Protein AF-A0ABD2P5U9-F1 (afdb_monomer_lite)

Structure (mmCIF, N/CA/C/O backbone):
data_AF-A0ABD2P5U9-F1
#
_entry.id   AF-A0ABD2P5U9-F1
#
loop_
_atom_site.group_PDB
_atom_site.id
_atom_site.type_symbol
_atom_site.label_atom_id
_atom_site.label_alt_id
_atom_site.label_comp_id
_atom_site.label_asym_id
_atom_site.label_entity_id
_atom_site.label_seq_id
_atom_site.pdbx_PDB_ins_code
_atom_site.Cartn_x
_atom_site.Cartn_y
_atom_site.Cartn_z
_atom_site.occupancy
_atom_site.B_iso_or_equiv
_atom_site.auth_seq_id
_atom_site.auth_comp_id
_atom_site.auth_asym_id
_atom_site.auth_atom_id
_atom_site.pdbx_PDB_model_num
ATOM 1 N N . MET A 1 1 ? 2.604 22.485 -51.405 1.00 59.25 1 MET A N 1
ATOM 2 C CA . MET A 1 1 ? 3.491 21.371 -51.838 1.00 59.25 1 MET A CA 1
ATOM 3 C C . MET A 1 1 ? 4.993 21.705 -51.837 1.00 59.25 1 MET A C 1
ATOM 5 O O . MET A 1 1 ? 5.789 20.779 -51.715 1.00 59.25 1 MET A O 1
ATOM 9 N N . ALA A 1 2 ? 5.415 22.976 -51.944 1.00 71.00 2 ALA A N 1
ATOM 10 C CA . ALA A 1 2 ? 6.837 23.363 -51.957 1.00 71.00 2 ALA A CA 1
ATOM 11 C C . ALA A 1 2 ? 7.597 23.027 -50.652 1.00 71.00 2 ALA A C 1
ATOM 13 O O . ALA A 1 2 ? 8.699 22.484 -50.703 1.00 71.00 2 ALA A O 1
ATOM 14 N N . TYR A 1 3 ? 6.967 23.230 -49.491 1.00 70.50 3 TYR A N 1
ATOM 15 C CA . TYR A 1 3 ? 7.574 22.968 -48.179 1.00 70.50 3 TYR A CA 1
ATOM 16 C C . TYR A 1 3 ? 7.930 21.494 -47.930 1.00 70.50 3 TYR A C 1
ATOM 18 O O . TYR A 1 3 ? 8.966 21.201 -47.344 1.00 70.50 3 TYR A O 1
ATOM 26 N N . LEU A 1 4 ? 7.131 20.545 -48.434 1.00 80.00 4 LEU A N 1
ATOM 27 C CA . LEU A 1 4 ? 7.425 19.106 -48.337 1.00 80.00 4 LEU A CA 1
ATOM 28 C C . LEU A 1 4 ? 8.639 18.711 -49.186 1.00 80.00 4 LEU A C 1
ATOM 30 O O . LEU A 1 4 ? 9.467 17.907 -48.755 1.00 80.00 4 LEU A O 1
ATOM 34 N N . LYS A 1 5 ? 8.780 19.307 -50.379 1.00 78.62 5 LYS A N 1
ATOM 35 C CA . LYS A 1 5 ? 9.968 19.118 -51.224 1.00 78.62 5 LYS A CA 1
ATOM 36 C C . LYS A 1 5 ? 11.213 19.692 -50.547 1.00 78.62 5 LYS A C 1
ATOM 38 O O . LYS A 1 5 ? 12.244 19.027 -50.548 1.00 78.62 5 LYS A O 1
ATOM 43 N N . GLN A 1 6 ? 11.105 20.865 -49.921 1.00 72.75 6 GLN A N 1
ATOM 44 C CA . GLN A 1 6 ? 12.191 21.475 -49.146 1.00 72.75 6 GLN A CA 1
ATOM 45 C C . GLN A 1 6 ? 12.575 20.630 -47.922 1.00 72.75 6 GLN A C 1
ATOM 47 O O . GLN A 1 6 ? 13.752 20.324 -47.743 1.00 72.75 6 GLN A O 1
ATOM 52 N N . LEU A 1 7 ? 11.598 20.171 -47.135 1.00 76.25 7 LEU A N 1
ATOM 53 C CA . LEU A 1 7 ? 11.819 19.308 -45.973 1.00 76.25 7 LEU A CA 1
ATOM 54 C C . LEU A 1 7 ? 12.508 17.996 -46.369 1.00 76.25 7 LEU A C 1
ATOM 56 O O . LEU A 1 7 ? 13.500 17.610 -45.753 1.00 76.25 7 LEU A O 1
ATOM 60 N N . ARG A 1 8 ? 12.066 17.354 -47.457 1.00 79.25 8 ARG A N 1
ATOM 61 C CA . ARG A 1 8 ? 12.714 16.149 -47.996 1.00 79.25 8 ARG A CA 1
ATOM 62 C C . ARG A 1 8 ? 14.162 16.407 -48.414 1.00 79.25 8 ARG A C 1
ATOM 64 O O . ARG A 1 8 ? 15.016 15.561 -48.171 1.00 79.25 8 ARG A O 1
ATOM 71 N N . LEU A 1 9 ? 14.453 17.553 -49.030 1.00 78.12 9 LEU A N 1
ATOM 72 C CA . LEU A 1 9 ? 15.800 17.905 -49.497 1.00 78.12 9 LEU A CA 1
ATOM 73 C C . LEU A 1 9 ? 16.759 18.150 -48.322 1.00 78.12 9 LEU A C 1
ATOM 75 O O . LEU A 1 9 ? 17.905 17.702 -48.353 1.00 78.12 9 LEU A O 1
ATOM 79 N N . VAL A 1 10 ? 16.274 18.800 -47.262 1.00 77.25 10 VAL A N 1
ATOM 80 C CA . VAL A 1 10 ? 17.024 19.003 -46.013 1.00 77.25 10 VAL A CA 1
ATOM 81 C C . VAL A 1 10 ? 17.262 17.671 -45.297 1.00 77.25 10 VAL A C 1
ATOM 83 O O . VAL A 1 10 ? 18.396 17.369 -44.929 1.00 77.25 10 VAL A O 1
ATOM 86 N N . LEU A 1 11 ? 16.230 16.830 -45.162 1.00 74.94 11 LEU A N 1
ATOM 87 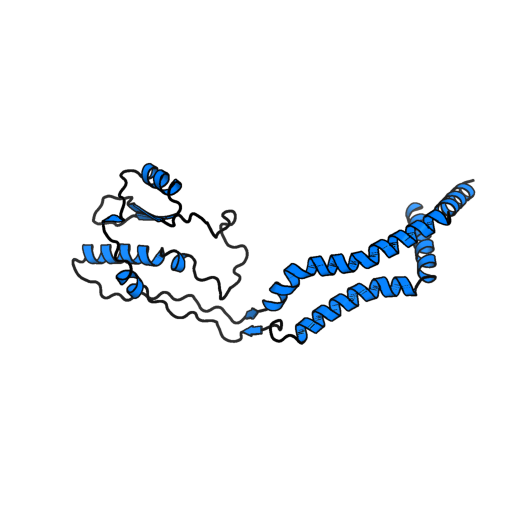C CA . LEU A 1 11 ? 16.361 15.491 -44.580 1.00 74.94 11 LEU A CA 1
ATOM 88 C C . LEU A 1 11 ? 17.327 14.610 -45.376 1.00 74.94 11 LEU A C 1
ATOM 90 O O . LEU A 1 11 ? 18.141 13.915 -44.774 1.00 74.94 11 LEU A O 1
ATOM 94 N N . TRP A 1 12 ? 17.283 14.674 -46.709 1.00 78.06 12 TRP A N 1
ATOM 95 C CA . TRP A 1 12 ? 18.186 13.940 -47.593 1.00 78.06 12 TRP A CA 1
ATOM 96 C C . TRP A 1 12 ? 19.640 14.365 -47.398 1.00 78.06 12 TRP A C 1
ATOM 98 O O . TRP A 1 12 ? 20.496 13.509 -47.199 1.00 78.06 12 TRP A O 1
ATOM 108 N N . LYS A 1 13 ? 19.926 15.674 -47.371 1.00 72.62 13 LYS A N 1
ATOM 109 C CA . LYS A 1 13 ? 21.277 16.185 -47.076 1.00 72.62 13 LYS A CA 1
ATOM 110 C C . LYS A 1 13 ? 21.759 15.735 -45.691 1.00 72.62 13 LYS A C 1
ATOM 112 O O . LYS A 1 13 ? 22.872 15.230 -45.569 1.00 72.62 13 LYS A O 1
ATOM 117 N N . ASN A 1 14 ? 20.898 15.814 -44.676 1.00 71.19 14 ASN A N 1
ATOM 118 C CA . ASN A 1 14 ? 21.211 15.352 -43.319 1.00 71.19 14 ASN A CA 1
ATOM 119 C C . ASN A 1 14 ? 21.384 13.822 -43.226 1.00 71.19 14 ASN A C 1
ATOM 121 O O . ASN A 1 14 ? 22.137 13.329 -42.388 1.00 71.19 14 ASN A O 1
ATOM 125 N N . ALA A 1 15 ? 20.701 13.040 -44.064 1.00 72.25 15 ALA A N 1
ATOM 126 C CA . ALA A 1 15 ? 20.896 11.593 -44.169 1.00 72.25 15 ALA A CA 1
ATOM 127 C C . ALA A 1 15 ? 22.212 11.246 -44.886 1.00 72.25 15 ALA A C 1
ATOM 129 O O . ALA A 1 15 ? 22.907 10.316 -44.487 1.00 72.25 15 ALA A O 1
ATOM 130 N N . LEU A 1 16 ? 22.596 12.030 -45.896 1.00 72.69 16 LEU A N 1
ATOM 131 C CA . LEU A 1 16 ? 23.840 11.853 -46.648 1.00 72.69 16 LEU A CA 1
ATOM 132 C C . LEU A 1 16 ? 25.076 12.133 -45.777 1.00 72.69 16 LEU A C 1
ATOM 134 O O . LEU A 1 16 ? 26.048 11.384 -45.834 1.00 72.69 16 LEU A O 1
ATOM 138 N N . ILE A 1 17 ? 25.003 13.139 -44.898 1.00 67.94 17 ILE A N 1
ATOM 139 C CA . ILE A 1 17 ? 26.032 13.405 -43.876 1.00 67.94 17 ILE A CA 1
ATOM 140 C C . ILE A 1 17 ? 26.116 12.241 -42.874 1.00 67.94 17 ILE A C 1
ATOM 142 O O . ILE A 1 17 ? 27.212 11.772 -42.563 1.00 67.94 17 ILE A O 1
ATOM 146 N N . ARG A 1 18 ? 24.971 11.703 -42.428 1.00 69.50 18 ARG A N 1
ATOM 147 C CA . ARG A 1 18 ? 24.927 10.521 -41.545 1.00 69.50 18 ARG A CA 1
ATOM 148 C C . ARG A 1 18 ? 25.516 9.269 -42.192 1.00 69.50 18 ARG A C 1
ATOM 150 O O . ARG A 1 18 ? 26.197 8.511 -41.511 1.00 69.50 18 ARG A O 1
ATOM 157 N N . LYS A 1 19 ? 25.352 9.096 -43.506 1.00 71.69 19 LYS A N 1
ATOM 158 C CA . LYS A 1 19 ? 25.974 8.004 -44.273 1.00 71.69 19 LYS A CA 1
ATOM 159 C C . LYS A 1 19 ? 27.509 8.063 -44.240 1.00 71.69 19 LYS A C 1
ATOM 161 O O . LYS A 1 19 ? 28.151 7.018 -44.264 1.00 71.69 19 LYS A O 1
ATOM 166 N N . ARG A 1 20 ? 28.105 9.259 -44.147 1.00 74.06 20 ARG A N 1
ATOM 167 C CA . ARG A 1 20 ? 29.567 9.433 -44.052 1.00 74.06 20 ARG A CA 1
ATOM 168 C C . ARG A 1 20 ? 30.123 9.057 -42.673 1.00 74.06 20 ARG A C 1
ATOM 170 O O . ARG A 1 20 ? 31.231 8.546 -42.591 1.00 74.06 20 ARG A O 1
ATOM 177 N N . HIS A 1 21 ? 29.337 9.242 -41.611 1.00 68.25 21 HIS A N 1
ATOM 178 C CA . HIS A 1 21 ? 29.690 8.893 -40.226 1.00 68.25 21 HIS A CA 1
ATOM 179 C C . HIS A 1 21 ? 28.805 7.749 -39.694 1.00 68.25 21 HIS A C 1
ATOM 181 O O . HIS A 1 21 ? 28.234 7.819 -38.602 1.00 68.25 21 HIS A O 1
ATOM 187 N N . TRP A 1 22 ? 28.675 6.684 -40.490 1.00 71.88 22 TRP A N 1
ATOM 188 C CA . TRP A 1 22 ? 27.798 5.544 -40.201 1.00 71.88 22 TRP A CA 1
ATOM 189 C C . TRP A 1 22 ? 28.199 4.773 -38.930 1.00 71.88 22 TRP A C 1
ATOM 191 O O . TRP A 1 22 ? 27.339 4.274 -38.217 1.00 71.88 22 TRP A O 1
ATOM 201 N N . VAL A 1 23 ? 29.493 4.737 -38.594 1.00 76.88 23 VAL A N 1
ATOM 202 C CA . VAL A 1 23 ? 29.999 4.039 -37.399 1.00 76.88 23 VAL A CA 1
ATOM 203 C C . VAL A 1 23 ? 29.496 4.696 -36.110 1.00 76.88 23 VAL A C 1
ATOM 205 O O . VAL A 1 23 ? 29.005 4.017 -35.216 1.00 76.88 23 VAL A O 1
ATOM 208 N N . LEU A 1 24 ? 29.550 6.027 -36.020 1.00 73.25 24 LEU A N 1
ATOM 209 C CA . LEU A 1 24 ? 29.144 6.751 -34.811 1.00 73.25 24 LEU A CA 1
ATOM 210 C C . LEU A 1 24 ? 27.617 6.711 -34.611 1.00 73.25 24 LEU A C 1
ATOM 212 O O . LEU A 1 24 ? 27.147 6.603 -33.486 1.00 73.25 24 LEU A O 1
ATOM 216 N N . THR A 1 25 ? 26.842 6.746 -35.701 1.00 77.31 25 THR A N 1
ATOM 217 C CA . THR A 1 25 ? 25.378 6.563 -35.640 1.00 77.31 25 THR A CA 1
ATOM 218 C C . THR A 1 25 ? 24.986 5.133 -35.266 1.00 77.31 25 THR A C 1
ATOM 220 O O . THR A 1 25 ? 24.014 4.937 -34.543 1.00 77.31 25 THR A O 1
ATOM 223 N N . LEU A 1 26 ? 25.766 4.136 -35.691 1.00 81.19 26 LEU A N 1
ATOM 224 C CA . LEU A 1 26 ? 25.579 2.747 -35.284 1.00 81.19 26 LEU A CA 1
ATOM 225 C C . LEU A 1 26 ? 25.824 2.563 -33.778 1.00 81.19 26 LEU A C 1
ATOM 227 O O . LEU A 1 26 ? 25.000 1.943 -33.112 1.00 81.19 26 LEU A O 1
ATOM 231 N N . PHE A 1 27 ? 26.899 3.137 -33.225 1.00 80.50 27 PHE A N 1
ATOM 232 C CA . PHE A 1 27 ? 27.167 3.091 -31.780 1.00 80.50 27 PHE A CA 1
ATOM 233 C C . PHE A 1 27 ? 26.112 3.839 -30.952 1.00 80.50 27 PHE A C 1
ATOM 235 O O . PHE A 1 27 ? 25.706 3.333 -29.911 1.00 80.50 27 PHE A O 1
ATOM 242 N N . GLU A 1 28 ? 25.616 4.988 -31.425 1.00 76.69 28 GLU A N 1
ATOM 243 C CA . GLU A 1 28 ? 24.531 5.741 -30.766 1.00 76.69 28 GLU A CA 1
ATOM 244 C C . GLU A 1 28 ? 23.234 4.928 -30.634 1.00 76.69 28 GLU A C 1
ATOM 246 O O . GLU A 1 28 ? 22.503 5.101 -29.662 1.00 76.69 28 GLU A O 1
ATOM 251 N N . ILE A 1 29 ? 22.948 4.041 -31.592 1.00 80.50 29 ILE A N 1
ATOM 252 C CA . ILE A 1 29 ? 21.756 3.181 -31.579 1.00 80.50 29 ILE A CA 1
ATOM 253 C C . ILE A 1 29 ? 22.030 1.876 -30.823 1.00 80.50 29 ILE A C 1
ATOM 255 O O . ILE A 1 29 ? 21.178 1.405 -30.073 1.00 80.50 29 ILE A O 1
ATOM 259 N N . LEU A 1 30 ? 23.217 1.288 -30.986 1.00 84.62 30 LEU A N 1
ATOM 260 C CA . LEU A 1 30 ? 23.578 0.039 -30.316 1.00 84.62 30 LEU A CA 1
ATOM 261 C C . LEU A 1 30 ? 23.727 0.205 -28.805 1.00 84.62 30 LEU A C 1
ATOM 263 O O . LEU A 1 30 ? 23.344 -0.700 -28.076 1.00 84.62 30 LEU A O 1
ATOM 267 N N . LEU A 1 31 ? 24.248 1.334 -28.320 1.00 82.00 31 LEU A N 1
ATOM 268 C CA . LEU A 1 31 ? 24.496 1.555 -26.892 1.00 82.00 31 LEU A CA 1
ATOM 269 C C . LEU A 1 31 ? 23.224 1.431 -26.021 1.00 82.00 31 LEU A C 1
ATOM 271 O O . LEU A 1 31 ? 23.249 0.626 -25.087 1.00 82.00 31 LEU A O 1
ATOM 275 N N . PRO A 1 32 ? 22.097 2.114 -26.313 1.00 79.56 32 PRO A N 1
ATOM 276 C CA . PRO A 1 32 ? 20.856 1.926 -25.554 1.00 79.56 32 PRO A CA 1
ATOM 277 C C . PRO A 1 32 ? 20.286 0.509 -25.676 1.00 79.56 32 PRO A C 1
ATOM 279 O O . PRO A 1 32 ? 19.769 -0.031 -24.699 1.00 79.56 32 PRO A O 1
ATOM 282 N N . ILE A 1 33 ? 20.403 -0.115 -26.853 1.00 85.25 33 ILE A N 1
ATOM 283 C CA . ILE A 1 33 ? 19.905 -1.478 -27.085 1.00 85.25 33 ILE A CA 1
ATOM 284 C C . ILE A 1 33 ? 20.703 -2.485 -26.253 1.00 85.25 33 ILE A C 1
ATOM 286 O O . ILE A 1 33 ? 20.116 -3.330 -25.582 1.00 85.25 33 ILE A O 1
ATOM 290 N N . ILE A 1 34 ? 22.033 -2.380 -26.251 1.00 86.50 34 ILE A N 1
ATOM 291 C CA . ILE A 1 34 ? 22.921 -3.246 -25.469 1.00 86.50 34 ILE A CA 1
ATOM 292 C C . ILE A 1 34 ? 22.644 -3.073 -23.979 1.00 86.50 34 ILE A C 1
ATOM 294 O O . ILE A 1 34 ? 22.566 -4.067 -23.264 1.00 86.50 34 ILE A O 1
ATOM 298 N N . LEU A 1 35 ? 22.446 -1.839 -23.512 1.00 80.75 35 LEU A N 1
ATOM 299 C CA . LEU A 1 35 ? 22.129 -1.566 -22.113 1.00 80.75 35 LEU A CA 1
ATOM 300 C C . LEU A 1 35 ? 20.787 -2.214 -21.721 1.00 80.75 35 LEU A C 1
ATOM 302 O O . LEU A 1 35 ? 20.709 -2.908 -20.708 1.00 80.75 35 LEU A O 1
ATOM 306 N N . PHE A 1 36 ? 19.757 -2.093 -22.563 1.00 80.06 36 PHE A N 1
ATOM 307 C CA . PHE A 1 36 ? 18.463 -2.743 -22.336 1.00 80.06 36 PHE A CA 1
ATOM 308 C C . PHE A 1 36 ? 18.565 -4.277 -22.323 1.00 80.06 36 PHE A C 1
ATOM 310 O O . PHE A 1 36 ? 18.018 -4.937 -21.436 1.00 80.06 36 PHE A O 1
ATOM 317 N N . VAL A 1 37 ? 19.307 -4.853 -23.272 1.00 85.38 37 VAL A N 1
ATOM 318 C CA . VAL A 1 37 ? 19.552 -6.301 -23.344 1.00 85.38 37 VAL A CA 1
ATOM 319 C C . VAL A 1 37 ? 20.345 -6.784 -22.132 1.00 85.38 37 VAL A C 1
ATOM 321 O O . VAL A 1 37 ? 20.018 -7.828 -21.581 1.00 85.38 37 VAL A O 1
ATOM 324 N N . LEU A 1 38 ? 21.339 -6.025 -21.668 1.00 83.25 38 LEU A N 1
ATOM 325 C CA . LEU A 1 38 ? 22.137 -6.358 -20.488 1.00 83.25 38 LEU A CA 1
ATOM 326 C C . LEU A 1 38 ? 21.276 -6.391 -19.221 1.00 83.25 38 LEU A C 1
ATOM 328 O O . LEU A 1 38 ? 21.406 -7.315 -18.417 1.00 83.25 38 LEU A O 1
ATOM 332 N N . VAL A 1 39 ? 20.357 -5.437 -19.062 1.00 78.31 39 VAL A N 1
ATOM 333 C CA . VAL A 1 39 ? 19.403 -5.415 -17.941 1.00 78.31 39 VAL A CA 1
ATOM 334 C C . VAL A 1 39 ? 18.433 -6.598 -18.028 1.00 78.31 39 VAL A C 1
ATOM 336 O O . VAL A 1 39 ? 18.222 -7.298 -17.037 1.00 78.31 39 VAL A O 1
ATOM 339 N N . SER A 1 40 ? 17.900 -6.882 -19.220 1.00 78.88 40 SER A N 1
ATOM 340 C CA . SER A 1 40 ? 17.021 -8.035 -19.461 1.00 78.88 40 SER A CA 1
ATOM 341 C C . SER A 1 40 ? 17.726 -9.375 -19.203 1.00 78.88 40 SER A C 1
ATOM 343 O O . SER A 1 40 ? 17.175 -10.273 -18.566 1.00 78.88 40 SER A O 1
ATOM 345 N N . TYR A 1 41 ? 18.987 -9.500 -19.616 1.00 82.50 41 TYR A N 1
ATOM 346 C CA . TYR A 1 41 ? 19.805 -10.681 -19.359 1.00 82.50 41 TYR A CA 1
ATOM 347 C C . TYR A 1 41 ? 20.116 -10.843 -17.868 1.00 82.50 41 TYR A C 1
ATOM 349 O O . TYR A 1 41 ? 19.983 -11.943 -17.329 1.00 82.50 41 TYR A O 1
ATOM 357 N N . SER A 1 42 ? 20.450 -9.748 -17.180 1.00 76.44 42 SER A N 1
ATOM 358 C CA . SER A 1 42 ? 20.687 -9.746 -15.731 1.00 76.44 42 SER A CA 1
ATOM 359 C C . SER A 1 42 ? 19.451 -10.224 -14.960 1.00 76.44 42 SER A C 1
ATOM 361 O O . SER A 1 42 ? 19.582 -11.050 -14.058 1.00 76.44 42 SER A O 1
ATOM 363 N N . ARG A 1 43 ? 18.241 -9.823 -15.386 1.00 72.44 43 ARG A N 1
ATOM 364 C CA . ARG A 1 43 ? 16.972 -10.347 -14.841 1.00 72.44 43 ARG A CA 1
ATOM 365 C C . ARG A 1 43 ? 16.884 -11.871 -14.940 1.00 72.44 43 ARG A C 1
ATOM 367 O O . ARG A 1 43 ? 16.415 -12.510 -14.009 1.00 72.44 43 ARG A O 1
ATOM 374 N N . SER A 1 44 ? 17.324 -12.459 -16.053 1.00 74.62 44 SER A N 1
ATOM 375 C CA . SER A 1 44 ? 17.205 -13.909 -16.274 1.00 74.62 44 SER A CA 1
ATOM 376 C C . SER A 1 44 ? 18.144 -14.758 -15.407 1.00 74.62 44 SER A C 1
ATOM 378 O O . SER A 1 44 ? 17.885 -15.943 -15.210 1.00 74.62 44 SER A O 1
ATOM 380 N N . LYS A 1 45 ? 19.246 -14.180 -14.908 1.00 76.25 45 LYS A N 1
ATOM 381 C CA . LYS A 1 45 ? 20.296 -14.910 -14.177 1.00 76.25 45 LYS A CA 1
ATOM 382 C C . LYS A 1 45 ? 20.273 -14.692 -12.670 1.00 76.25 45 LYS A C 1
ATOM 384 O O . LYS A 1 45 ? 20.800 -15.528 -11.942 1.00 76.25 45 LYS A O 1
ATOM 389 N N . ILE A 1 46 ? 19.680 -13.600 -12.201 1.00 73.81 46 ILE A N 1
ATOM 390 C CA . ILE A 1 46 ? 19.596 -13.307 -10.773 1.00 73.81 46 ILE A CA 1
ATOM 391 C C . ILE A 1 46 ? 18.319 -13.950 -10.229 1.00 73.81 46 ILE A C 1
ATOM 393 O O . ILE A 1 46 ? 17.208 -13.491 -10.487 1.00 73.81 46 ILE A O 1
ATOM 397 N N . SER A 1 47 ? 18.493 -15.020 -9.458 1.00 61.31 47 SER A N 1
ATOM 398 C CA . SER A 1 47 ? 17.419 -15.849 -8.897 1.00 61.31 47 SER A CA 1
ATOM 399 C C . SER A 1 47 ? 16.410 -15.087 -8.025 1.00 61.31 47 SER A C 1
ATOM 401 O O . SER A 1 47 ? 15.279 -15.538 -7.909 1.00 61.31 47 SER A O 1
ATOM 403 N N . GLY A 1 48 ? 16.769 -13.922 -7.469 1.00 64.44 48 GLY A N 1
ATOM 404 C CA . GLY A 1 48 ? 15.853 -13.051 -6.711 1.00 64.44 48 GLY A CA 1
ATOM 405 C C . GLY A 1 48 ? 15.028 -12.059 -7.549 1.00 64.44 48 GLY A C 1
ATOM 406 O O . GLY A 1 48 ? 14.175 -11.368 -7.006 1.00 64.44 48 GLY A O 1
ATOM 407 N N . ILE A 1 49 ? 15.288 -11.957 -8.858 1.00 64.06 49 ILE A N 1
ATOM 408 C CA . ILE A 1 49 ? 14.626 -11.017 -9.793 1.00 64.06 49 ILE A CA 1
ATOM 409 C C . ILE A 1 49 ? 13.818 -11.783 -10.857 1.00 64.06 49 ILE A C 1
ATOM 411 O O . ILE A 1 49 ? 13.061 -11.205 -11.644 1.00 64.06 49 ILE A O 1
ATOM 415 N N . ALA A 1 50 ? 13.980 -13.106 -10.900 1.00 65.62 50 ALA A N 1
ATOM 416 C CA . ALA A 1 50 ? 13.225 -13.960 -11.791 1.00 65.62 50 ALA A CA 1
ATOM 417 C C . ALA A 1 50 ? 11.727 -13.878 -11.473 1.00 65.62 50 ALA A C 1
ATOM 419 O O . ALA A 1 50 ? 11.312 -13.725 -10.326 1.00 65.62 50 ALA A O 1
ATOM 420 N N . LYS A 1 51 ? 10.919 -13.988 -12.526 1.00 70.62 51 LYS A N 1
ATOM 421 C CA . LYS A 1 51 ? 9.468 -14.047 -12.404 1.00 70.62 51 LYS A CA 1
ATOM 422 C C . LYS A 1 51 ? 9.083 -15.277 -11.591 1.00 70.62 51 LYS A C 1
ATOM 424 O O . LYS A 1 51 ? 9.443 -16.389 -11.977 1.00 70.62 51 LYS A O 1
ATOM 429 N N . GLN A 1 52 ? 8.343 -15.076 -10.509 1.00 74.38 52 GLN A N 1
ATOM 430 C CA . GLN A 1 52 ? 7.844 -16.167 -9.686 1.00 74.38 52 GLN A CA 1
ATOM 431 C C . GLN A 1 52 ? 6.387 -16.445 -10.050 1.00 74.38 52 GLN A C 1
ATOM 433 O O . GLN A 1 52 ? 5.546 -15.547 -10.033 1.00 74.38 52 GLN A O 1
ATOM 438 N N . GLU A 1 53 ? 6.090 -17.689 -10.411 1.00 77.25 53 GLU A N 1
ATOM 439 C CA . GLU A 1 53 ? 4.718 -18.145 -10.626 1.00 77.25 53 GLU A CA 1
ATOM 440 C C . GLU A 1 53 ? 4.250 -18.857 -9.361 1.00 77.25 53 GLU A C 1
ATOM 442 O O . GLU A 1 53 ? 4.795 -19.893 -8.983 1.00 77.25 53 GLU A O 1
ATOM 447 N N . ILE A 1 54 ? 3.273 -18.263 -8.685 1.00 79.12 54 ILE A N 1
ATOM 448 C CA . ILE A 1 54 ? 2.648 -18.832 -7.497 1.00 79.12 54 ILE A CA 1
ATOM 449 C C . ILE A 1 54 ? 1.407 -19.559 -8.003 1.00 79.12 54 ILE A C 1
ATOM 451 O O . ILE A 1 54 ? 0.437 -18.930 -8.420 1.00 79.12 54 ILE A O 1
ATOM 455 N N . LEU A 1 55 ? 1.514 -20.886 -8.092 1.00 78.31 55 LEU A N 1
ATOM 456 C CA . LEU A 1 55 ? 0.496 -21.761 -8.685 1.00 78.31 55 LEU A CA 1
ATOM 457 C C . LEU A 1 55 ? -0.596 -22.152 -7.691 1.00 78.31 55 LEU A C 1
ATOM 459 O O . LEU A 1 55 ? -1.719 -22.431 -8.105 1.00 78.31 55 LEU A O 1
ATOM 463 N N . ASP A 1 56 ? -0.259 -22.157 -6.405 1.00 76.75 56 ASP A N 1
ATOM 464 C CA . ASP A 1 56 ? -1.188 -22.471 -5.331 1.00 76.75 56 ASP A CA 1
ATOM 465 C C . ASP A 1 56 ? -1.803 -21.180 -4.781 1.00 76.75 56 ASP A C 1
ATOM 467 O O . ASP A 1 56 ? -1.115 -20.160 -4.702 1.00 76.75 56 ASP A O 1
ATOM 471 N N . PRO A 1 57 ? -3.092 -21.192 -4.409 1.00 73.81 57 PRO A N 1
ATOM 472 C CA . PRO A 1 57 ? -3.709 -20.040 -3.775 1.00 73.81 57 PRO A CA 1
ATOM 473 C C . PRO A 1 57 ? -3.009 -19.713 -2.452 1.00 73.81 57 PRO A C 1
ATOM 475 O O . PRO A 1 57 ? -2.720 -20.606 -1.652 1.00 73.81 57 PRO A O 1
ATOM 478 N N . THR A 1 58 ? -2.755 -18.429 -2.207 1.00 72.06 58 THR A N 1
ATOM 479 C CA . THR A 1 58 ? -2.101 -17.989 -0.972 1.00 72.06 58 THR A CA 1
ATOM 480 C C . THR A 1 58 ? -3.129 -17.895 0.148 1.00 72.06 58 THR A C 1
ATOM 482 O O . THR A 1 58 ? -4.119 -17.169 0.030 1.00 72.06 58 THR A O 1
ATOM 485 N N . TYR A 1 59 ? -2.885 -18.616 1.243 1.00 68.56 59 TYR A N 1
ATOM 486 C CA . TYR A 1 59 ? -3.687 -18.561 2.464 1.00 68.56 59 TYR A CA 1
ATOM 487 C C . TYR A 1 59 ? -2.935 -17.790 3.546 1.00 68.56 59 TYR A C 1
ATOM 489 O O . TYR A 1 59 ? -1.732 -17.975 3.727 1.00 68.56 59 TYR A O 1
ATOM 497 N N . THR A 1 60 ? -3.650 -16.960 4.300 1.00 66.44 60 THR A N 1
ATOM 498 C CA . THR A 1 60 ? -3.150 -16.436 5.577 1.00 66.44 60 THR A CA 1
ATOM 499 C C . THR A 1 60 ? -3.524 -17.398 6.706 1.00 66.44 60 THR A C 1
ATOM 501 O O . THR A 1 60 ? -4.486 -18.145 6.578 1.00 66.44 60 THR A O 1
ATOM 504 N N . GLU A 1 61 ? -2.755 -17.443 7.792 1.00 68.88 61 GLU A N 1
ATOM 505 C CA . GLU A 1 61 ? -3.115 -18.260 8.960 1.00 68.88 61 GLU A CA 1
ATOM 506 C C . GLU A 1 61 ? -4.243 -17.581 9.761 1.00 68.88 61 GLU A C 1
ATOM 508 O O . GLU A 1 61 ? -4.190 -16.360 9.980 1.00 68.88 61 GLU A O 1
ATOM 513 N N . PRO A 1 62 ? -5.246 -18.336 10.252 1.00 69.38 62 PRO A N 1
ATOM 514 C CA . PRO A 1 62 ? -6.376 -17.757 10.958 1.00 69.38 62 PRO A CA 1
ATOM 515 C C . PRO A 1 62 ? -5.906 -17.146 12.269 1.00 69.38 62 PRO A C 1
ATOM 517 O O . PRO A 1 62 ? -5.365 -17.817 13.151 1.00 69.38 62 PRO A O 1
ATOM 520 N N . THR A 1 63 ? -6.152 -15.848 12.430 1.00 68.94 63 THR A N 1
ATOM 521 C CA . THR A 1 63 ? -5.696 -15.134 13.618 1.00 68.94 63 THR A CA 1
ATOM 522 C C . THR A 1 63 ? -6.799 -15.088 14.670 1.00 68.94 63 THR A C 1
ATOM 524 O O . THR A 1 63 ? -7.909 -14.603 14.431 1.00 68.94 63 THR A O 1
ATOM 527 N N . ALA A 1 64 ? -6.500 -15.617 15.857 1.00 64.62 64 ALA A N 1
ATOM 528 C CA . ALA A 1 64 ? -7.444 -15.704 16.965 1.00 64.62 64 ALA A CA 1
ATOM 529 C C . ALA A 1 64 ? -7.611 -14.359 17.688 1.00 64.62 64 ALA A C 1
ATOM 531 O O . ALA A 1 64 ? -6.700 -13.888 18.371 1.00 64.62 64 ALA A O 1
ATOM 532 N N . LEU A 1 65 ? -8.812 -13.780 17.635 1.00 61.78 65 LEU A N 1
ATOM 533 C CA . LEU A 1 65 ? -9.100 -12.484 18.264 1.00 61.78 65 LEU A CA 1
ATOM 534 C C . LEU A 1 65 ? -9.225 -12.579 19.792 1.00 61.78 65 LEU A C 1
ATOM 536 O O . LEU A 1 65 ? -8.823 -11.679 20.531 1.00 61.78 65 LEU A O 1
ATOM 540 N N . ARG A 1 66 ? -9.715 -13.715 20.300 1.00 49.84 66 ARG A N 1
ATOM 541 C CA . ARG A 1 66 ? -9.958 -13.918 21.740 1.00 49.84 66 ARG A CA 1
ATOM 542 C C . ARG A 1 66 ? -8.673 -13.935 22.583 1.00 49.84 66 ARG A C 1
ATOM 544 O O . ARG A 1 66 ? -8.712 -13.644 23.779 1.00 49.84 66 ARG A O 1
ATOM 551 N N . GLY A 1 67 ? -7.532 -14.284 21.982 1.00 50.75 67 GLY A N 1
ATOM 552 C CA . GLY A 1 67 ? -6.222 -14.219 22.642 1.00 50.75 67 GLY A CA 1
ATOM 553 C C . GLY A 1 67 ? -5.764 -12.780 22.907 1.00 50.75 67 GLY A C 1
ATOM 554 O O . GLY A 1 67 ? -5.150 -12.514 23.938 1.00 50.75 67 GLY A O 1
ATOM 555 N N . LEU A 1 68 ? -6.128 -11.848 22.019 1.00 51.50 68 LEU A N 1
ATOM 556 C CA . LEU A 1 68 ? -5.810 -10.423 22.133 1.00 51.50 68 LEU A CA 1
ATOM 557 C C . LEU A 1 68 ? -6.731 -9.706 23.126 1.00 51.50 68 LEU A C 1
ATOM 559 O O . LEU A 1 68 ? -6.251 -8.879 23.894 1.00 51.50 68 LEU A O 1
ATOM 563 N N . GLN A 1 69 ? -8.011 -10.085 23.207 1.00 49.19 69 GLN A N 1
ATOM 564 C CA . GLN A 1 69 ? -8.955 -9.523 24.186 1.00 49.19 69 GLN A CA 1
ATOM 565 C C . GLN A 1 69 ? -8.474 -9.696 25.638 1.00 49.19 69 GLN A C 1
ATOM 567 O O . GLN A 1 69 ? -8.511 -8.752 26.417 1.00 49.19 69 GLN A O 1
ATOM 572 N N . ARG A 1 70 ? -7.947 -10.876 26.006 1.00 48.78 70 ARG A N 1
ATOM 573 C CA . ARG A 1 70 ? -7.360 -11.100 27.346 1.00 48.78 70 ARG A CA 1
ATOM 574 C C . ARG A 1 70 ? -6.077 -10.299 27.594 1.00 48.78 70 ARG A C 1
ATOM 576 O O . ARG A 1 70 ? -5.701 -10.115 28.749 1.00 48.78 70 ARG A O 1
ATOM 583 N N . LYS A 1 71 ? -5.410 -9.851 26.527 1.00 48.53 71 LYS A N 1
ATOM 584 C CA . LYS A 1 71 ? -4.197 -9.026 26.569 1.00 48.53 71 LYS A CA 1
ATOM 585 C C . LYS A 1 71 ? -4.524 -7.529 26.675 1.00 48.53 71 LYS A C 1
ATOM 587 O O . LYS A 1 71 ? -3.709 -6.780 27.202 1.00 48.53 71 LYS A O 1
ATOM 592 N N . LEU A 1 72 ? -5.719 -7.107 26.249 1.00 55.81 72 LEU A N 1
ATOM 593 C CA . LEU A 1 72 ? -6.272 -5.765 26.456 1.00 55.81 72 LEU A CA 1
ATOM 594 C C . LEU A 1 72 ? -6.866 -5.620 27.868 1.00 55.81 72 LEU A C 1
AT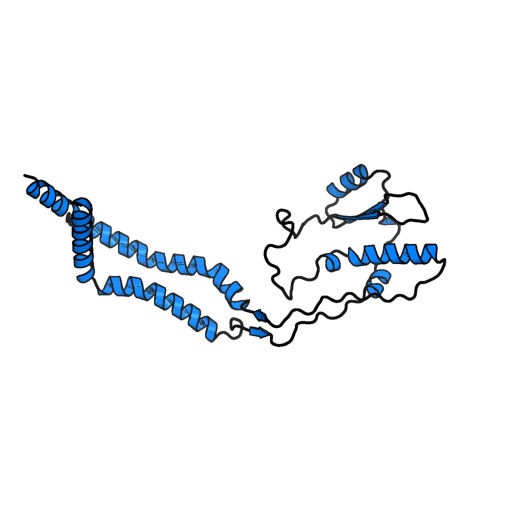OM 596 O O . LEU A 1 72 ? -8.062 -5.400 28.044 1.00 55.81 72 LEU A O 1
ATOM 600 N N . GLN A 1 73 ? -6.041 -5.755 28.905 1.00 53.91 73 GLN A N 1
ATOM 601 C CA . GLN A 1 73 ? -6.434 -5.297 30.239 1.00 53.91 73 GLN A CA 1
ATOM 602 C C . GLN A 1 73 ? -6.242 -3.779 30.291 1.00 53.91 73 GLN A C 1
ATOM 604 O O . GLN A 1 73 ? -5.159 -3.296 30.612 1.00 53.91 73 GLN A O 1
ATOM 609 N N . PHE A 1 74 ? -7.273 -3.019 29.916 1.00 57.66 74 PHE A N 1
ATOM 610 C CA . PHE A 1 74 ? -7.259 -1.568 30.084 1.00 57.66 74 PHE A CA 1
ATOM 611 C C . PHE A 1 74 ? -7.252 -1.246 31.581 1.00 57.66 74 PHE A C 1
ATOM 613 O O . PHE A 1 74 ? -8.241 -1.460 32.281 1.00 57.66 74 PHE A O 1
ATOM 620 N N . THR A 1 75 ? -6.133 -0.746 32.100 1.00 50.12 75 THR A N 1
ATOM 621 C CA . THR A 1 75 ? -6.083 -0.197 33.456 1.00 50.12 75 THR A CA 1
ATOM 622 C C . THR A 1 75 ? -6.989 1.036 33.503 1.00 50.12 75 THR A C 1
ATOM 624 O O . THR A 1 75 ? -6.884 1.902 32.633 1.00 50.12 75 THR A O 1
ATOM 627 N N . SER A 1 76 ? -7.860 1.153 34.513 1.00 51.06 76 SER A N 1
ATOM 628 C CA . SER A 1 76 ? -8.854 2.242 34.630 1.00 51.06 76 SER A CA 1
ATOM 629 C C . SER A 1 76 ? -8.261 3.647 34.496 1.00 51.06 76 SER A C 1
ATOM 631 O O . SER A 1 76 ? -8.934 4.569 34.054 1.00 51.06 76 SER A O 1
ATOM 633 N N . ASN A 1 77 ? -6.981 3.802 34.835 1.00 55.38 77 ASN A N 1
ATOM 634 C CA . ASN A 1 77 ? -6.258 5.072 34.837 1.00 55.38 77 ASN A CA 1
ATOM 635 C C . ASN A 1 77 ? -5.938 5.602 33.423 1.00 55.38 77 ASN A C 1
ATOM 637 O O . ASN A 1 77 ? -5.396 6.695 33.299 1.00 55.38 77 ASN A O 1
ATOM 641 N N . VAL A 1 78 ? -6.230 4.825 32.373 1.00 65.62 78 VAL A N 1
ATOM 642 C CA . VAL A 1 78 ? -5.948 5.153 30.962 1.00 65.62 78 VAL A CA 1
ATOM 643 C C . VAL A 1 78 ? -7.227 5.534 30.196 1.00 65.62 78 VAL A C 1
ATOM 645 O O . VAL A 1 78 ? -7.155 6.030 29.076 1.00 65.62 78 VAL A O 1
ATOM 648 N N . ILE A 1 79 ? -8.411 5.340 30.790 1.00 72.56 79 ILE A N 1
ATOM 649 C CA . ILE A 1 79 ? -9.698 5.625 30.142 1.00 72.56 79 ILE A CA 1
ATOM 650 C C . ILE A 1 79 ? -10.121 7.058 30.472 1.00 72.56 79 ILE A C 1
ATOM 652 O O . ILE A 1 79 ? -10.346 7.394 31.633 1.00 72.56 79 ILE A O 1
ATOM 656 N N . ILE A 1 80 ? -10.260 7.893 29.441 1.00 79.75 80 ILE A N 1
ATOM 657 C CA . ILE A 1 80 ? -10.730 9.276 29.565 1.00 79.75 80 ILE A CA 1
ATOM 658 C C . ILE A 1 80 ? -12.134 9.358 28.962 1.00 79.75 80 ILE A C 1
ATOM 660 O O . ILE A 1 80 ? 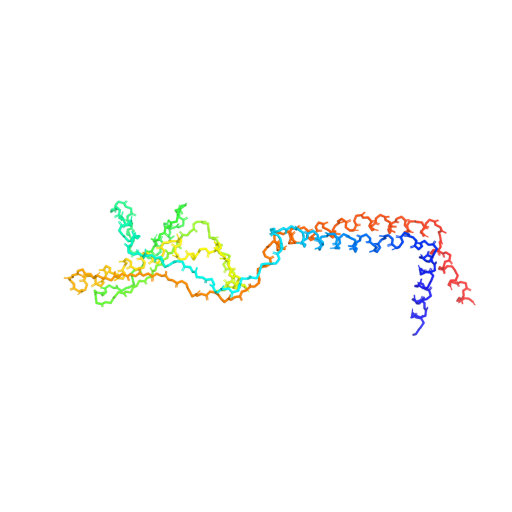-12.330 9.049 27.787 1.00 79.75 80 ILE A O 1
ATOM 664 N N . SER A 1 81 ? -13.115 9.754 29.771 1.00 81.88 81 SER A N 1
ATOM 665 C CA . SER A 1 81 ? -14.499 9.959 29.337 1.00 81.88 81 SER A CA 1
ATOM 666 C C . SER A 1 81 ? -14.756 11.421 28.982 1.00 81.88 81 SER A C 1
ATOM 668 O O . SER A 1 81 ? -14.312 12.319 29.699 1.00 81.88 81 SER A O 1
ATOM 670 N N . PHE A 1 82 ? -15.546 11.655 27.937 1.00 84.50 82 PHE A N 1
ATOM 671 C CA . PHE A 1 82 ? -15.943 12.987 27.484 1.00 84.50 82 PHE A CA 1
ATOM 672 C C . PHE A 1 82 ? -17.467 13.087 27.397 1.00 84.50 82 PHE A C 1
ATOM 674 O O . PHE A 1 82 ? -18.136 12.108 27.078 1.00 84.50 82 PHE A O 1
ATOM 681 N N . ASN A 1 83 ? -18.010 14.280 27.654 1.00 82.62 83 ASN A N 1
ATOM 682 C CA . ASN A 1 83 ? -19.456 14.536 27.605 1.00 82.62 83 ASN A CA 1
ATOM 683 C C . ASN A 1 83 ? -19.938 15.003 26.220 1.00 82.62 83 ASN A C 1
ATOM 685 O O . ASN A 1 83 ? -21.136 15.003 25.954 1.00 82.62 83 ASN A O 1
ATOM 689 N N . SER A 1 84 ? -19.018 15.427 25.351 1.00 85.00 84 SER A N 1
ATOM 690 C CA . SER A 1 84 ? -19.294 15.914 24.001 1.00 85.00 84 SER A CA 1
ATOM 691 C C . SER A 1 84 ? -18.259 15.367 23.028 1.00 85.00 84 SER A C 1
ATOM 693 O O . SER A 1 84 ? -17.069 15.285 23.343 1.00 85.00 84 SER A O 1
ATOM 695 N N . GLU A 1 85 ? -18.706 15.038 21.818 1.00 83.25 85 GLU A N 1
ATOM 696 C CA . GLU A 1 85 ? -17.833 14.603 20.727 1.00 83.25 85 GLU A CA 1
ATOM 697 C C . GLU A 1 85 ? -16.764 15.657 20.396 1.00 83.25 85 GLU A C 1
ATOM 699 O O . GLU A 1 85 ? -15.609 15.317 20.139 1.00 83.25 85 GLU A O 1
ATOM 704 N N . GLY A 1 86 ? -17.125 16.944 20.452 1.00 84.19 86 GLY A N 1
ATOM 705 C CA . GLY A 1 86 ? -16.196 18.037 20.161 1.00 84.19 86 GLY A CA 1
ATOM 706 C C . GLY A 1 86 ? -15.025 18.108 21.145 1.00 84.19 86 GLY A C 1
ATOM 707 O O . GLY A 1 86 ? -13.898 18.390 20.737 1.00 84.19 86 GLY A O 1
ATOM 708 N N . ASP A 1 87 ? -15.268 17.796 22.420 1.00 85.25 87 ASP A N 1
ATOM 709 C CA . ASP A 1 87 ? -14.229 17.803 23.457 1.00 85.25 87 ASP A CA 1
ATOM 710 C C . ASP A 1 87 ? -13.252 16.639 23.268 1.00 85.25 87 ASP A C 1
ATOM 712 O O . ASP A 1 87 ? -12.037 16.823 23.366 1.00 85.25 87 ASP A O 1
ATOM 716 N N . LEU A 1 88 ? -13.780 15.466 22.906 1.00 84.94 88 LEU A N 1
ATOM 717 C CA . LEU A 1 88 ? -12.985 14.289 22.567 1.00 84.94 88 LEU A CA 1
ATOM 718 C C . LEU A 1 88 ? -12.054 14.580 21.383 1.00 84.94 88 LEU A C 1
ATOM 720 O O . LEU A 1 88 ? -10.850 14.339 21.464 1.00 84.94 88 LEU A O 1
ATOM 724 N N . LEU A 1 89 ? -12.584 15.160 20.301 1.00 82.44 89 LEU A N 1
ATOM 725 C CA . LEU A 1 89 ? -11.790 15.505 19.116 1.00 82.44 89 LEU A CA 1
ATOM 726 C C . LEU A 1 89 ? -10.703 16.543 19.412 1.00 82.44 89 LEU A C 1
ATOM 728 O O . LEU A 1 89 ? -9.595 16.467 18.874 1.00 82.44 89 LEU A O 1
ATOM 732 N N . LYS A 1 90 ? -10.998 17.508 20.285 1.00 85.00 90 LYS A N 1
ATOM 733 C CA . LYS A 1 90 ? -10.028 18.524 20.692 1.00 85.00 90 LYS A CA 1
ATOM 734 C C . LYS A 1 90 ? -8.862 17.911 21.459 1.00 85.00 90 LYS A C 1
ATOM 736 O O . LYS A 1 90 ? -7.722 18.290 21.201 1.00 85.00 90 LYS A O 1
ATOM 741 N N . GLU A 1 91 ? -9.115 16.966 22.359 1.00 83.19 91 GLU A N 1
ATOM 742 C CA . GLU A 1 91 ? -8.032 16.246 23.034 1.00 83.19 91 GLU A CA 1
ATOM 743 C C . GLU A 1 91 ? -7.265 15.327 22.079 1.00 83.19 91 GLU A C 1
ATOM 745 O O . GLU A 1 91 ? -6.041 15.262 22.163 1.00 83.19 91 GLU A O 1
ATOM 750 N N . PHE A 1 92 ? -7.932 14.711 21.100 1.00 79.94 92 PHE A N 1
ATOM 751 C CA . PHE A 1 92 ? -7.267 13.846 20.114 1.00 79.94 92 PHE A CA 1
ATOM 752 C C . PHE A 1 92 ? -6.208 14.602 19.314 1.00 79.94 92 PHE A C 1
ATOM 754 O O . PHE A 1 92 ? -5.104 14.099 19.134 1.00 79.94 92 PHE A O 1
ATOM 761 N N . SER A 1 93 ? -6.496 15.851 18.937 1.00 78.00 93 SER A N 1
ATOM 762 C CA . SER A 1 93 ? -5.541 16.709 18.222 1.00 78.00 93 SER A CA 1
ATOM 763 C C . SER A 1 93 ? -4.272 17.059 19.013 1.00 78.00 93 SER A C 1
ATOM 765 O O . SER A 1 93 ? -3.265 17.440 18.421 1.00 78.00 93 SER A O 1
ATOM 767 N N . LYS A 1 94 ? -4.295 16.943 20.347 1.00 82.38 94 LYS A N 1
ATOM 768 C CA . LYS A 1 94 ? -3.148 17.266 21.213 1.00 82.38 94 LYS A CA 1
ATOM 769 C C . LYS A 1 94 ? -2.258 16.061 21.490 1.00 82.38 94 LYS A C 1
ATOM 771 O O . LYS A 1 94 ? -1.109 16.231 21.898 1.00 82.38 94 LYS A O 1
ATOM 776 N N . VAL A 1 95 ? -2.793 14.854 21.337 1.00 80.44 95 VAL A N 1
ATOM 777 C CA . VAL A 1 95 ? -2.097 13.622 21.697 1.00 80.44 95 VAL A CA 1
ATOM 778 C C . VAL A 1 95 ? -1.228 13.178 20.526 1.00 80.44 95 VAL A C 1
ATOM 780 O O . VAL A 1 95 ? -1.705 12.994 19.415 1.00 80.44 95 VAL A O 1
ATOM 783 N N . ASN A 1 96 ? 0.065 12.974 20.776 1.00 77.62 96 ASN A N 1
ATOM 784 C CA . ASN A 1 96 ? 1.018 12.512 19.760 1.00 77.62 96 ASN A CA 1
ATOM 785 C C . ASN A 1 96 ? 1.167 10.977 19.744 1.00 77.62 96 ASN A C 1
ATOM 787 O O . ASN A 1 96 ? 2.241 10.440 19.481 1.00 77.62 96 ASN A O 1
ATOM 791 N N . GLN A 1 97 ? 0.109 10.266 20.129 1.00 76.06 97 GLN A N 1
ATOM 792 C CA . GLN A 1 97 ? 0.063 8.810 20.254 1.00 76.06 97 GLN A CA 1
ATOM 793 C C . GLN A 1 97 ? -1.192 8.284 19.566 1.00 76.06 97 GLN A C 1
ATOM 795 O O . GLN A 1 97 ? -2.192 8.996 19.468 1.00 76.06 97 GLN A O 1
ATOM 800 N N . SER A 1 98 ? -1.147 7.032 19.112 1.00 75.56 98 SER A N 1
ATOM 801 C CA . SER A 1 98 ? -2.318 6.383 18.535 1.00 75.56 98 SER A CA 1
ATOM 802 C C . SER A 1 98 ? -3.370 6.161 19.622 1.00 75.56 98 SER A C 1
ATOM 804 O O . SER A 1 98 ? -3.128 5.425 20.582 1.00 75.56 98 SER A O 1
ATOM 806 N N . VAL A 1 99 ? -4.527 6.807 19.489 1.00 80.44 99 VAL A N 1
ATOM 807 C CA . VAL A 1 99 ? -5.634 6.706 20.449 1.00 80.44 99 VAL A CA 1
ATOM 808 C C . VAL A 1 99 ? -6.895 6.201 19.769 1.00 80.44 99 VAL A C 1
ATOM 810 O O . VAL A 1 99 ? -7.131 6.437 18.584 1.00 80.44 99 VAL A O 1
ATOM 813 N N . ILE A 1 100 ? -7.712 5.486 20.538 1.00 82.44 100 ILE A N 1
ATOM 814 C CA . ILE A 1 100 ? -8.991 4.950 20.079 1.00 82.44 100 ILE A CA 1
ATOM 815 C C . ILE A 1 100 ? -10.098 5.685 20.828 1.00 82.44 100 ILE A C 1
ATOM 817 O O . ILE A 1 100 ? -10.178 5.630 22.054 1.00 82.44 100 ILE A O 1
ATOM 821 N N . GLY A 1 101 ? -10.941 6.387 20.080 1.00 86.19 101 GLY A N 1
ATOM 822 C CA . GLY A 1 101 ? -12.149 7.034 20.573 1.00 86.19 101 GLY A CA 1
ATOM 823 C C . GLY A 1 101 ? -13.366 6.178 20.328 1.00 86.19 101 GLY A C 1
ATOM 824 O O . GLY A 1 101 ? -13.529 5.626 19.244 1.00 86.19 101 GLY A O 1
ATOM 825 N N . ILE A 1 102 ? -14.231 6.096 21.329 1.00 87.69 102 ILE A N 1
ATOM 826 C CA . ILE A 1 102 ? -15.508 5.400 21.231 1.00 87.69 102 ILE A CA 1
ATOM 827 C C . ILE A 1 102 ? -16.593 6.428 21.536 1.00 87.69 102 ILE A C 1
ATOM 829 O O . ILE A 1 102 ? -16.573 7.057 22.594 1.00 87.69 102 ILE A O 1
ATOM 833 N N . ILE A 1 103 ? -17.510 6.623 20.592 1.00 88.50 103 ILE A N 1
ATOM 834 C CA . ILE A 1 103 ? -18.617 7.573 20.697 1.00 88.50 103 ILE A CA 1
ATOM 835 C C . ILE A 1 103 ? -19.905 6.765 20.770 1.00 88.50 103 ILE A C 1
ATOM 837 O O . ILE A 1 103 ? -20.301 6.144 19.788 1.00 88.50 103 ILE A O 1
ATOM 841 N N . PHE A 1 104 ? -20.570 6.777 21.920 1.00 88.00 104 PHE A N 1
ATOM 842 C CA . PHE A 1 104 ? -21.881 6.152 22.083 1.00 88.00 104 PHE A CA 1
ATOM 843 C C . PHE A 1 104 ? -22.973 7.146 21.672 1.00 88.00 104 PHE A C 1
ATOM 845 O O . PHE A 1 104 ? -23.055 8.239 22.230 1.00 88.00 104 PHE A O 1
ATOM 852 N N . LYS A 1 105 ? -23.804 6.785 20.687 1.00 86.00 105 LYS A N 1
ATOM 853 C CA . LYS A 1 105 ? -24.844 7.676 20.131 1.00 86.00 105 LYS A CA 1
ATOM 854 C C . LYS A 1 105 ? -26.146 7.634 20.912 1.00 86.00 105 LYS A C 1
ATOM 856 O O . LYS A 1 105 ? -26.855 8.631 21.016 1.00 86.00 105 LYS A O 1
ATOM 861 N N . THR A 1 106 ? -26.483 6.448 21.403 1.00 82.31 106 THR A N 1
ATOM 862 C CA . THR A 1 106 ? -27.782 6.157 22.000 1.00 82.31 106 THR A CA 1
ATOM 863 C C . THR A 1 106 ? -27.594 5.781 23.465 1.00 82.31 106 THR A C 1
ATOM 865 O O . THR A 1 106 ? -26.729 4.978 23.795 1.00 82.31 106 THR A O 1
ATOM 868 N N . ASN A 1 107 ? -28.424 6.349 24.342 1.00 75.75 107 ASN A N 1
ATOM 869 C CA . ASN A 1 107 ? -28.425 6.062 25.783 1.00 75.75 107 ASN A CA 1
ATOM 870 C C . ASN A 1 107 ? -29.418 4.941 26.167 1.00 75.75 107 ASN A C 1
ATOM 872 O O . ASN A 1 107 ? -29.865 4.851 27.308 1.00 75.75 107 ASN A O 1
ATOM 876 N N . ASP A 1 108 ? -29.836 4.128 25.194 1.00 80.31 108 ASP A N 1
ATOM 877 C CA . ASP A 1 108 ? -30.736 2.994 25.403 1.00 80.31 108 ASP A CA 1
ATOM 878 C C . ASP A 1 108 ? -29.913 1.757 25.771 1.00 80.31 108 ASP A C 1
ATOM 880 O O . ASP A 1 108 ? -28.971 1.384 25.075 1.00 80.31 108 ASP A O 1
ATOM 884 N N . THR A 1 109 ? -30.288 1.083 26.854 1.00 77.00 109 THR A N 1
ATOM 885 C CA . THR A 1 109 ? -29.609 -0.134 27.313 1.00 77.00 109 THR A CA 1
ATOM 886 C C . THR A 1 109 ? -29.877 -1.326 26.394 1.00 77.00 109 THR A C 1
ATOM 888 O O . THR A 1 109 ? -29.086 -2.268 26.354 1.00 77.00 109 THR A O 1
ATOM 891 N N . LYS A 1 110 ? -30.964 -1.288 25.612 1.00 82.69 110 LYS A N 1
ATOM 892 C CA . LYS A 1 110 ? -31.390 -2.391 24.735 1.00 82.69 110 LYS A CA 1
ATOM 893 C C . LYS A 1 110 ? -30.806 -2.347 23.327 1.00 82.69 110 LYS A C 1
ATOM 895 O O . LYS A 1 110 ? -30.927 -3.336 22.604 1.00 82.69 110 LYS A O 1
ATOM 900 N N . LYS A 1 111 ? -30.208 -1.224 22.927 1.00 86.81 111 LYS A N 1
ATOM 901 C CA . LYS A 1 111 ? -29.608 -1.053 21.605 1.00 86.81 111 LYS A CA 1
ATOM 902 C C . LYS A 1 111 ? -28.233 -0.415 21.741 1.00 86.81 111 LYS A C 1
ATOM 904 O O . LYS A 1 111 ? -28.120 0.765 22.052 1.00 86.81 111 LYS A O 1
ATOM 909 N N . LEU A 1 112 ? -27.202 -1.192 21.432 1.00 86.62 112 LEU A N 1
ATOM 910 C CA . LEU A 1 112 ? -25.842 -0.691 21.325 1.00 86.62 112 LEU A CA 1
ATOM 911 C C . LEU A 1 112 ? -25.654 0.021 19.974 1.00 86.62 112 LEU A C 1
ATOM 913 O O . LEU A 1 112 ? -25.762 -0.603 18.921 1.00 86.62 112 LEU A O 1
ATOM 917 N N . ASP A 1 113 ? -25.392 1.327 20.014 1.00 90.38 113 ASP A N 1
ATOM 918 C CA . ASP A 1 113 ? -25.086 2.156 18.842 1.00 90.38 113 ASP A CA 1
ATOM 919 C C . ASP A 1 113 ? -23.865 3.030 19.150 1.00 90.38 113 ASP A C 1
ATOM 921 O O . ASP A 1 113 ? -23.919 3.908 20.022 1.00 90.38 113 ASP A O 1
ATOM 925 N N . TYR A 1 114 ? -22.751 2.745 18.474 1.00 90.38 114 TYR A N 1
ATOM 926 C CA . TYR A 1 114 ? -21.470 3.403 18.699 1.00 90.38 114 TYR A CA 1
ATOM 927 C C . TYR A 1 114 ? -20.694 3.617 17.400 1.00 90.38 114 TYR A C 1
ATOM 929 O O . TYR A 1 114 ? -20.802 2.833 16.460 1.00 90.38 114 TYR A O 1
ATOM 937 N N . ASP A 1 115 ? -19.847 4.644 17.401 1.00 89.69 115 ASP A N 1
ATOM 938 C CA . ASP A 1 115 ? -18.796 4.843 16.407 1.00 89.69 115 ASP A CA 1
ATOM 939 C C . ASP A 1 115 ? -17.426 4.667 17.065 1.00 89.69 115 ASP A C 1
ATOM 941 O O . ASP A 1 115 ? -17.171 5.203 18.146 1.00 89.69 115 ASP A O 1
ATOM 945 N N . ILE A 1 116 ? -16.521 3.951 16.398 1.00 86.69 116 ILE A N 1
ATOM 946 C CA . ILE A 1 116 ? -15.109 3.877 16.789 1.00 86.69 116 ILE A CA 1
ATOM 947 C C . ILE A 1 116 ? -14.315 4.793 15.860 1.00 86.69 116 ILE A C 1
ATOM 949 O O . ILE A 1 116 ? -14.398 4.679 14.638 1.00 86.69 116 ILE A O 1
ATOM 953 N N . ARG A 1 117 ? -13.507 5.678 16.440 1.00 84.06 117 ARG A N 1
ATOM 954 C CA . ARG A 1 117 ? -12.566 6.539 15.721 1.00 84.06 117 ARG A CA 1
ATOM 955 C C . ARG A 1 117 ? -11.152 6.182 16.128 1.00 84.06 117 ARG A C 1
ATOM 957 O O . ARG A 1 117 ? -10.821 6.251 17.307 1.00 84.06 117 ARG A O 1
ATOM 964 N N . LEU A 1 118 ? -10.314 5.830 15.160 1.00 78.81 118 LEU A N 1
ATOM 965 C CA . LEU A 1 118 ? -8.885 5.697 15.403 1.00 78.81 118 LEU A CA 1
ATOM 966 C C . LEU A 1 118 ? -8.200 6.986 15.000 1.00 78.81 118 LEU A C 1
ATOM 968 O O . LEU A 1 118 ? -8.397 7.485 13.894 1.00 78.81 118 LEU A O 1
ATOM 972 N N . TYR A 1 119 ? -7.393 7.503 15.908 1.00 77.75 119 TYR A N 1
ATOM 973 C CA . TYR A 1 119 ? -6.473 8.574 15.614 1.00 77.75 119 TYR A CA 1
ATOM 974 C C . TYR A 1 119 ? -5.076 7.974 15.534 1.00 77.75 119 TYR A C 1
ATOM 976 O O . TYR A 1 119 ? -4.585 7.413 16.513 1.00 77.75 119 TYR A O 1
ATOM 984 N N . ASP A 1 120 ? -4.457 8.074 14.363 1.00 73.19 120 ASP A N 1
ATOM 985 C CA . ASP A 1 120 ? -3.048 7.764 14.160 1.00 73.19 120 ASP A CA 1
ATOM 986 C C . ASP A 1 120 ? -2.320 9.083 13.862 1.00 73.19 120 ASP A C 1
ATOM 988 O O . ASP A 1 120 ? -2.668 9.739 12.876 1.00 73.19 120 ASP A O 1
ATOM 992 N N . PRO A 1 121 ? -1.342 9.509 14.686 1.00 67.81 121 PRO A N 1
ATOM 993 C CA . PRO A 1 121 ? -0.566 10.719 14.414 1.00 67.81 121 PRO A CA 1
ATOM 994 C C . PRO A 1 121 ? 0.251 10.627 13.114 1.00 67.81 121 PRO A C 1
ATOM 996 O O . PRO A 1 121 ? 0.664 11.658 12.584 1.00 67.81 121 PRO A O 1
ATOM 999 N N . PHE A 1 122 ? 0.470 9.419 12.582 1.00 64.75 122 PHE A N 1
ATOM 1000 C CA . PHE A 1 122 ? 1.180 9.186 11.326 1.00 64.75 122 PHE A CA 1
ATOM 1001 C C . PHE A 1 122 ? 0.302 8.369 10.369 1.00 64.75 122 PHE A C 1
ATOM 1003 O O . PHE A 1 122 ? 0.552 7.173 10.190 1.00 64.75 122 PHE A O 1
ATOM 1010 N N . PRO A 1 123 ? -0.733 8.979 9.755 1.00 60.62 123 PRO A N 1
ATOM 1011 C CA . PRO A 1 123 ? -1.625 8.260 8.856 1.00 60.62 123 PRO A CA 1
ATOM 1012 C C . PRO A 1 123 ? -0.808 7.620 7.730 1.00 60.62 123 PRO A C 1
ATOM 1014 O O . PRO A 1 123 ? -0.174 8.307 6.933 1.00 60.62 123 PRO A O 1
ATOM 1017 N N . ARG A 1 124 ? -0.800 6.282 7.682 1.00 56.56 124 ARG A N 1
ATOM 1018 C CA . ARG A 1 124 ? -0.122 5.519 6.618 1.00 56.56 124 ARG A CA 1
ATOM 1019 C C . ARG A 1 124 ? -0.905 5.511 5.303 1.00 56.56 124 ARG A C 1
ATOM 1021 O O . ARG A 1 124 ? -0.389 5.045 4.295 1.00 56.56 124 ARG A O 1
ATOM 1028 N N . THR A 1 125 ? -2.150 5.976 5.333 1.00 52.94 125 THR A N 1
ATOM 1029 C CA . THR A 1 125 ? -3.060 6.065 4.189 1.00 52.94 125 THR A CA 1
ATOM 1030 C C . THR A 1 125 ? -3.114 7.492 3.666 1.00 52.94 125 THR A C 1
ATOM 1032 O O . THR A 1 125 ? -3.512 8.404 4.392 1.00 52.94 125 THR A O 1
ATOM 1035 N N . GLU A 1 126 ? -2.746 7.664 2.398 1.00 52.12 126 GLU A N 1
ATOM 1036 C CA . GLU A 1 126 ? -3.011 8.875 1.622 1.00 52.12 126 GLU A CA 1
ATOM 1037 C C . GLU A 1 126 ? -4.535 9.012 1.453 1.00 52.12 126 GLU A C 1
ATOM 1039 O O . GLU A 1 126 ? -5.204 8.099 0.976 1.00 52.12 126 GLU A O 1
ATOM 1044 N N . SER A 1 127 ? -5.107 10.115 1.938 1.00 47.94 127 SER A N 1
ATOM 1045 C CA . SER A 1 127 ? -6.558 10.310 2.091 1.00 47.94 127 SER A CA 1
ATOM 1046 C C . SER A 1 127 ? -7.302 10.696 0.811 1.00 47.94 127 SER A C 1
ATOM 1048 O O . SER A 1 127 ? -8.510 10.922 0.867 1.00 47.94 127 SER A O 1
ATOM 1050 N N . ASP A 1 128 ? -6.603 10.821 -0.315 1.00 52.50 128 ASP A N 1
ATOM 1051 C CA . ASP A 1 128 ? -7.211 11.302 -1.560 1.00 52.50 128 ASP A CA 1
ATOM 1052 C C . ASP A 1 128 ? -7.994 10.205 -2.294 1.00 52.50 128 ASP A C 1
ATOM 1054 O O . ASP A 1 128 ? -8.926 10.507 -3.040 1.00 52.50 128 ASP A O 1
ATOM 1058 N N . ASP A 1 129 ? -7.696 8.937 -2.011 1.00 51.78 129 ASP A N 1
ATOM 1059 C CA . ASP A 1 129 ? -8.319 7.802 -2.675 1.00 51.78 129 ASP A CA 1
ATOM 1060 C C . ASP A 1 129 ? -9.234 7.022 -1.717 1.00 51.78 129 ASP A C 1
ATOM 1062 O O . ASP A 1 129 ? -8.799 6.410 -0.741 1.00 51.78 129 ASP A O 1
ATOM 1066 N N . LEU A 1 130 ? -10.538 7.000 -2.030 1.00 54.38 130 LEU A N 1
ATOM 1067 C CA . LEU A 1 130 ? -11.538 6.196 -1.305 1.00 54.38 130 LEU A CA 1
ATOM 1068 C C . LEU A 1 130 ? -11.259 4.681 -1.405 1.00 54.38 130 LEU A C 1
ATOM 1070 O O . LEU A 1 130 ? -11.762 3.896 -0.602 1.00 54.38 130 LEU A O 1
ATOM 1074 N N . PHE A 1 131 ? -10.478 4.283 -2.410 1.00 52.06 131 PHE A N 1
ATOM 1075 C CA . PHE A 1 131 ? -10.039 2.922 -2.681 1.00 52.06 131 PHE A CA 1
ATOM 1076 C C . PHE A 1 131 ? -8.594 2.971 -3.154 1.00 52.06 131 PHE A C 1
ATOM 1078 O O . PHE A 1 131 ? -8.289 3.765 -4.036 1.00 52.06 131 PHE A O 1
ATOM 1085 N N . LEU A 1 132 ? -7.730 2.092 -2.637 1.00 53.97 132 LEU A N 1
ATOM 1086 C CA . LEU A 1 132 ? -6.385 1.939 -3.192 1.00 53.97 132 LEU A CA 1
ATOM 1087 C C . LEU A 1 132 ? -6.502 1.717 -4.715 1.00 53.97 132 LEU A C 1
ATOM 1089 O O . LEU A 1 132 ? -7.234 0.809 -5.124 1.00 53.97 132 LEU A O 1
ATOM 1093 N N . PRO A 1 133 ? -5.815 2.519 -5.552 1.00 51.47 133 PRO A N 1
ATOM 1094 C CA . PRO A 1 133 ? -5.945 2.457 -7.010 1.00 51.47 133 PRO A CA 1
ATOM 1095 C C . PRO A 1 133 ? -5.494 1.111 -7.587 1.00 51.47 133 PRO A C 1
ATOM 1097 O O . PRO A 1 133 ? -5.809 0.792 -8.732 1.00 51.47 133 PRO A O 1
ATOM 1100 N N . ASP A 1 134 ? -4.799 0.306 -6.781 1.00 54.03 134 ASP A N 1
ATOM 1101 C CA . ASP A 1 134 ? -4.404 -1.048 -7.112 1.00 54.03 134 ASP A CA 1
ATOM 1102 C C . ASP A 1 134 ? -4.690 -1.977 -5.921 1.00 54.03 134 ASP A C 1
ATOM 1104 O O . ASP A 1 134 ? -4.140 -1.810 -4.830 1.00 54.03 134 ASP A O 1
ATOM 1108 N N . LEU A 1 135 ? -5.520 -3.004 -6.134 1.00 53.19 135 LEU A N 1
ATOM 1109 C CA . LEU A 1 135 ? -5.621 -4.164 -5.240 1.00 53.19 135 LEU A CA 1
ATOM 1110 C C . LEU A 1 135 ? -4.396 -5.066 -5.456 1.00 53.19 135 LEU A C 1
ATOM 1112 O O . LEU A 1 135 ? -4.521 -6.251 -5.774 1.00 53.19 135 LEU A O 1
ATOM 1116 N N . GLN A 1 136 ? -3.194 -4.497 -5.349 1.00 53.41 136 GLN A N 1
ATOM 1117 C CA . GLN A 1 136 ? -1.978 -5.290 -5.370 1.00 53.41 136 GLN A CA 1
ATOM 1118 C C . GLN A 1 136 ? -1.926 -6.078 -4.072 1.00 53.41 136 GLN A C 1
ATOM 1120 O O . GLN A 1 136 ? -1.717 -5.530 -2.989 1.00 53.41 136 GLN A O 1
ATOM 1125 N N . TYR A 1 137 ? -2.145 -7.383 -4.199 1.00 52.91 137 TYR A N 1
ATOM 1126 C CA . TYR A 1 137 ? -1.869 -8.314 -3.128 1.00 52.91 137 TYR A CA 1
ATOM 1127 C C . TYR A 1 137 ? -0.390 -8.195 -2.775 1.00 52.91 137 TYR A C 1
ATOM 1129 O O . TYR A 1 137 ? 0.494 -8.522 -3.568 1.00 52.91 137 TYR A O 1
ATOM 1137 N N . SER A 1 138 ? -0.135 -7.648 -1.596 1.00 54.69 138 SER A N 1
ATOM 1138 C CA . SER A 1 138 ? 1.188 -7.584 -1.013 1.00 54.69 138 SER A CA 1
ATOM 1139 C C . SER A 1 138 ? 1.174 -8.486 0.201 1.00 54.69 138 SER A C 1
ATOM 1141 O O . SER A 1 138 ? 0.472 -8.202 1.170 1.00 54.69 138 SER A O 1
ATOM 1143 N N . ASP A 1 139 ? 2.020 -9.514 0.177 1.00 51.44 139 ASP A N 1
ATOM 1144 C CA . ASP A 1 139 ? 2.261 -10.415 1.312 1.00 51.44 139 ASP A CA 1
ATOM 1145 C C . ASP A 1 139 ? 2.664 -9.659 2.597 1.00 51.44 139 ASP A C 1
ATOM 1147 O O . ASP A 1 139 ? 2.653 -10.211 3.695 1.00 51.44 139 ASP A O 1
ATOM 1151 N N . THR A 1 140 ? 3.050 -8.383 2.470 1.00 46.59 140 THR A N 1
ATOM 1152 C CA . THR A 1 140 ? 3.543 -7.543 3.567 1.00 46.59 140 THR A CA 1
ATOM 1153 C C . THR A 1 140 ? 2.531 -6.520 4.080 1.00 46.59 140 THR A C 1
ATOM 1155 O O . THR A 1 140 ? 2.754 -5.941 5.148 1.00 46.59 140 THR A O 1
ATOM 1158 N N . VAL A 1 141 ? 1.406 -6.301 3.386 1.00 52.59 141 VAL A N 1
ATOM 1159 C CA . VAL A 1 141 ? 0.362 -5.376 3.852 1.00 52.59 141 VAL A CA 1
ATOM 1160 C C . VAL A 1 141 ? -0.552 -6.139 4.799 1.00 52.59 141 VAL A C 1
ATOM 1162 O O . VAL A 1 141 ? -1.653 -6.558 4.465 1.00 52.59 141 VAL A O 1
ATOM 1165 N N . GLN A 1 142 ? -0.053 -6.344 6.018 1.00 54.19 142 GLN A N 1
ATOM 1166 C CA . GLN A 1 142 ? -0.882 -6.766 7.138 1.00 54.19 142 GLN A CA 1
ATOM 1167 C C . GLN A 1 142 ? -2.101 -5.843 7.228 1.00 54.19 142 GLN A C 1
ATOM 1169 O O . GLN A 1 142 ? -1.954 -4.619 7.276 1.00 54.19 142 GLN A O 1
ATOM 1174 N N . ASN A 1 143 ? -3.288 -6.447 7.268 1.00 64.44 143 ASN A N 1
ATOM 1175 C CA . ASN A 1 143 ? -4.575 -5.775 7.379 1.00 64.44 143 ASN A CA 1
ATOM 1176 C C . ASN A 1 143 ? -4.513 -4.636 8.412 1.00 64.44 143 ASN A C 1
ATOM 1178 O O . ASN A 1 143 ? -4.357 -4.872 9.615 1.00 64.44 143 ASN A O 1
ATOM 1182 N N . SER A 1 144 ? -4.598 -3.385 7.952 1.00 65.38 144 SER A N 1
ATOM 1183 C CA . SER A 1 144 ? -4.425 -2.200 8.801 1.00 65.38 144 SER A CA 1
ATOM 1184 C C . SER A 1 144 ? -5.427 -2.166 9.960 1.00 65.38 144 SER A C 1
ATOM 1186 O O . SER A 1 144 ? -5.106 -1.660 11.035 1.00 65.38 144 SER A O 1
ATOM 1188 N N . TYR A 1 145 ? -6.605 -2.781 9.805 1.00 68.31 145 TYR A N 1
ATOM 1189 C CA . TYR A 1 145 ? -7.593 -2.943 10.880 1.00 68.31 145 TYR A CA 1
ATOM 1190 C C . TYR A 1 145 ? -7.145 -3.906 11.984 1.00 68.31 145 TYR A C 1
ATOM 1192 O O . TYR A 1 145 ? -7.521 -3.741 13.147 1.00 68.31 145 TYR A O 1
ATOM 1200 N N . PHE A 1 146 ? -6.330 -4.904 11.640 1.00 68.50 146 PHE A N 1
ATOM 1201 C CA . PHE A 1 146 ? -5.734 -5.812 12.611 1.00 68.50 146 PHE A CA 1
ATOM 1202 C C . PHE A 1 146 ? -4.587 -5.128 13.365 1.00 68.50 146 PHE A C 1
ATOM 1204 O O . PHE A 1 146 ? -4.582 -5.124 14.595 1.00 68.50 146 PHE A O 1
ATOM 1211 N N . GLN A 1 147 ? -3.658 -4.483 12.644 1.00 67.81 147 GLN A N 1
ATOM 1212 C CA . GLN A 1 147 ? -2.527 -3.770 13.259 1.00 67.81 147 GLN A CA 1
ATOM 1213 C C . GLN A 1 147 ? -2.969 -2.607 14.152 1.00 67.81 147 GLN A C 1
ATOM 1215 O O . GLN A 1 147 ? -2.380 -2.380 15.206 1.00 67.81 147 GLN A O 1
ATOM 1220 N N . SER A 1 148 ? -4.004 -1.875 13.742 1.00 71.25 148 SER A N 1
ATOM 1221 C CA . SER A 1 148 ? -4.527 -0.735 14.500 1.00 71.25 148 SER A CA 1
ATOM 1222 C C . SER A 1 148 ? -5.292 -1.137 15.765 1.00 71.25 148 SER A C 1
ATOM 1224 O O . SER A 1 148 ? -5.679 -0.279 16.553 1.00 71.25 148 SER A O 1
ATOM 1226 N N . GLY A 1 149 ? -5.536 -2.436 15.976 1.00 74.94 149 GLY A N 1
ATOM 1227 C CA . GLY A 1 149 ? -6.294 -2.938 17.120 1.00 74.94 149 GLY A CA 1
ATOM 1228 C C . GLY A 1 149 ? -7.802 -2.687 17.031 1.00 74.94 149 GLY A C 1
ATOM 1229 O O . GLY A 1 149 ? -8.526 -3.148 17.916 1.00 74.94 149 GLY A O 1
ATOM 1230 N N . PHE A 1 150 ? -8.288 -2.040 15.962 1.00 80.38 150 PHE A N 1
ATOM 1231 C CA . PHE A 1 150 ? -9.705 -1.739 15.733 1.00 80.38 150 PHE A CA 1
ATOM 1232 C C . PHE A 1 150 ? -10.589 -2.967 15.925 1.00 80.38 150 PHE A C 1
ATOM 1234 O O . PHE A 1 150 ? -11.514 -2.951 16.734 1.00 80.38 150 PHE A O 1
ATOM 1241 N N . LEU A 1 151 ? -10.259 -4.057 15.228 1.00 80.31 151 LEU A N 1
ATOM 1242 C CA . LEU A 1 151 ? -11.072 -5.270 15.233 1.00 80.31 151 LEU A CA 1
ATOM 1243 C C . LEU A 1 151 ? -11.114 -5.923 16.620 1.00 80.31 151 LEU A C 1
ATOM 1245 O O . LEU A 1 151 ? -12.123 -6.500 17.023 1.00 80.31 151 LEU A O 1
ATOM 1249 N N . THR A 1 152 ? -10.033 -5.789 17.389 1.00 79.44 152 THR A N 1
ATOM 1250 C CA . THR A 1 152 ? -9.977 -6.295 18.764 1.00 79.44 152 THR A CA 1
ATOM 1251 C C . THR A 1 152 ? -10.872 -5.468 19.687 1.00 79.44 152 THR A C 1
ATOM 1253 O O . THR A 1 152 ? -11.599 -6.037 20.495 1.00 79.44 152 THR A O 1
ATOM 1256 N N . VAL A 1 153 ? -10.862 -4.137 19.558 1.00 82.81 153 VAL A N 1
ATOM 1257 C CA . VAL A 1 153 ? -11.727 -3.254 20.358 1.00 82.81 153 VAL A CA 1
ATOM 1258 C C . VAL A 1 153 ? -13.195 -3.439 19.987 1.00 82.81 153 VAL A C 1
ATOM 1260 O O . VAL A 1 153 ? -14.022 -3.587 20.881 1.00 82.81 153 VAL A O 1
ATOM 1263 N N . GLN A 1 154 ? -13.512 -3.505 18.693 1.00 86.38 154 GLN A N 1
ATOM 1264 C CA . GLN A 1 154 ? -14.871 -3.740 18.204 1.00 86.38 154 GLN A CA 1
ATOM 1265 C C . GLN A 1 154 ? -15.437 -5.053 18.756 1.00 86.38 154 GLN A C 1
ATOM 1267 O O . GLN A 1 154 ? -16.491 -5.073 19.384 1.00 86.38 154 GLN A O 1
ATOM 1272 N N . THR A 1 155 ? -14.684 -6.145 18.613 1.00 84.88 155 THR A N 1
ATOM 1273 C CA . THR A 1 155 ? -15.122 -7.456 19.108 1.00 84.88 155 THR A CA 1
ATOM 1274 C C . THR A 1 155 ? -15.217 -7.504 20.631 1.00 84.88 155 THR A C 1
ATOM 1276 O O . THR A 1 155 ? -16.124 -8.145 21.156 1.00 84.88 155 THR A O 1
ATOM 1279 N N . ALA A 1 156 ? -14.342 -6.804 21.359 1.00 82.19 156 ALA A N 1
ATOM 1280 C CA . ALA A 1 156 ? -14.437 -6.690 22.811 1.00 82.19 156 ALA A CA 1
ATOM 1281 C C . ALA A 1 156 ? -15.690 -5.913 23.256 1.00 82.19 156 ALA A C 1
ATOM 1283 O O . ALA A 1 156 ? -16.368 -6.353 24.186 1.00 82.19 156 ALA A O 1
ATOM 1284 N N . LEU A 1 157 ? -16.024 -4.801 22.588 1.00 86.00 157 LEU A N 1
ATOM 1285 C CA . LEU A 1 157 ? -17.243 -4.028 22.849 1.00 86.00 157 LEU A CA 1
ATOM 1286 C C . LEU A 1 157 ? -18.491 -4.871 22.585 1.00 86.00 157 LEU A C 1
ATOM 1288 O O . LEU A 1 157 ? -19.330 -5.008 23.474 1.00 86.00 157 LEU A O 1
ATOM 1292 N N . ASP A 1 158 ? -18.567 -5.510 21.421 1.00 87.12 158 ASP A N 1
ATOM 1293 C CA . ASP A 1 158 ? -19.727 -6.315 21.042 1.00 87.12 158 ASP A CA 1
ATOM 1294 C C . ASP A 1 158 ? -19.911 -7.513 21.982 1.00 87.12 158 ASP A C 1
ATOM 1296 O O . ASP A 1 158 ? -21.007 -7.746 22.492 1.00 87.12 158 ASP A O 1
ATOM 1300 N N . LEU A 1 159 ? -18.836 -8.253 22.279 1.00 85.06 159 LEU A N 1
ATOM 1301 C CA . LEU A 1 159 ? -18.903 -9.393 23.196 1.00 85.06 159 LEU A CA 1
ATOM 1302 C C . LEU A 1 159 ? -19.272 -8.958 24.616 1.00 85.06 159 LEU A C 1
ATOM 1304 O O . LEU A 1 159 ? -20.120 -9.604 25.226 1.00 85.06 159 LEU A O 1
ATOM 1308 N N . SER A 1 160 ? -18.693 -7.867 25.129 1.00 81.75 160 SER A N 1
ATOM 1309 C CA . SER A 1 160 ? -19.026 -7.370 26.473 1.00 81.75 160 SER A CA 1
ATOM 1310 C C . SER A 1 160 ? -20.490 -6.938 26.584 1.00 81.75 160 SER A C 1
ATOM 1312 O O . SER A 1 160 ? -21.148 -7.238 27.580 1.00 81.75 160 SER A O 1
ATOM 1314 N N . TYR A 1 161 ? -21.041 -6.320 25.536 1.00 85.94 161 TYR A N 1
ATOM 1315 C CA . TYR A 1 161 ? -22.456 -5.976 25.481 1.00 85.94 161 TYR A CA 1
ATOM 1316 C C . TYR A 1 161 ? -23.354 -7.216 25.448 1.00 85.94 161 TYR A C 1
ATOM 1318 O O . TYR A 1 161 ? -24.340 -7.285 26.181 1.00 85.94 161 TYR A O 1
ATOM 1326 N N . ILE A 1 162 ? -23.001 -8.231 24.653 1.00 86.50 162 ILE A N 1
ATOM 1327 C CA . ILE A 1 162 ? -23.753 -9.492 24.603 1.00 86.50 162 ILE A CA 1
ATOM 1328 C C . ILE A 1 162 ? -23.706 -10.202 25.963 1.00 86.50 162 ILE A C 1
ATOM 1330 O O . ILE A 1 162 ? -24.734 -10.696 26.428 1.00 86.50 162 ILE A O 1
ATOM 1334 N N . GLU A 1 163 ? -22.545 -10.244 26.619 1.00 85.75 163 GLU A N 1
ATOM 1335 C CA . GLU A 1 163 ? -22.392 -10.833 27.955 1.00 85.75 163 GLU A CA 1
ATOM 1336 C C . GLU A 1 163 ? -23.235 -10.093 29.002 1.00 85.75 163 GLU A C 1
ATOM 1338 O O . GLU A 1 163 ? -23.902 -10.737 29.817 1.00 85.75 163 GLU A O 1
ATOM 1343 N N . MET A 1 164 ? -23.285 -8.759 28.927 1.00 83.94 164 MET A N 1
ATOM 1344 C CA . MET A 1 164 ? -24.132 -7.924 29.780 1.00 83.94 164 MET A CA 1
ATOM 1345 C C . MET A 1 164 ? -25.625 -8.202 29.552 1.00 83.94 164 MET A C 1
ATOM 1347 O O . MET A 1 164 ? -26.368 -8.390 30.513 1.00 83.94 164 MET A O 1
ATOM 1351 N N . MET A 1 165 ? -26.072 -8.282 28.296 1.00 86.56 165 MET A N 1
ATOM 1352 C CA . MET A 1 165 ? -27.483 -8.518 27.955 1.00 86.56 165 MET A CA 1
ATOM 1353 C C . MET A 1 165 ? -27.946 -9.942 28.278 1.00 86.56 165 MET A C 1
ATOM 1355 O O . MET A 1 165 ? -29.093 -10.152 28.672 1.00 86.56 165 MET A O 1
ATOM 1359 N N . LYS A 1 166 ? -27.062 -10.931 28.117 1.00 85.50 166 LYS A N 1
ATOM 1360 C CA . LYS A 1 166 ? -27.342 -12.339 28.428 1.00 85.50 166 LYS A CA 1
ATOM 1361 C C . LYS A 1 166 ? -27.219 -12.645 29.926 1.00 85.50 166 LYS A C 1
ATOM 1363 O O . LYS A 1 166 ? -27.729 -13.672 30.367 1.00 85.50 166 LYS A O 1
ATOM 1368 N N . ASN A 1 167 ? -26.557 -11.774 30.694 1.00 82.88 167 ASN A N 1
ATOM 1369 C CA . ASN A 1 167 ? -26.190 -11.985 32.096 1.00 82.88 167 ASN A CA 1
ATOM 1370 C C . ASN A 1 167 ? -25.395 -13.293 32.304 1.00 82.88 167 ASN A C 1
ATOM 1372 O O . ASN A 1 167 ? -25.708 -14.114 33.167 1.00 82.88 167 ASN A O 1
ATOM 1376 N N . GLY A 1 168 ? -24.391 -13.527 31.455 1.00 78.88 168 GLY A N 1
ATOM 1377 C CA . GLY A 1 168 ? -23.566 -14.733 31.496 1.00 78.88 168 GLY A CA 1
ATOM 1378 C C . GLY A 1 168 ? -22.449 -14.713 30.458 1.00 78.88 168 GLY A C 1
ATOM 1379 O O . GLY A 1 168 ? -22.496 -13.950 29.497 1.00 78.88 168 GLY A O 1
ATOM 1380 N N . THR A 1 169 ? -21.444 -15.571 30.638 1.00 78.62 169 THR A N 1
ATOM 1381 C CA . THR A 1 169 ? -20.296 -15.629 29.724 1.00 78.62 169 THR A CA 1
ATOM 1382 C C . THR A 1 169 ? -20.679 -16.251 28.384 1.00 78.62 169 THR A C 1
ATOM 1384 O O . THR A 1 169 ? -21.492 -17.181 28.294 1.00 78.62 169 THR A O 1
ATOM 1387 N N . VAL A 1 170 ? -20.087 -15.733 27.310 1.00 74.44 170 VAL A N 1
ATOM 1388 C CA . VAL A 1 170 ? -20.347 -16.206 25.950 1.00 74.44 170 VAL A CA 1
ATOM 1389 C C . VAL A 1 170 ? -19.118 -16.979 25.457 1.00 74.44 170 VAL A C 1
ATOM 1391 O O . VAL A 1 170 ? -18.066 -16.388 25.211 1.00 74.44 170 VAL A O 1
ATOM 1394 N N . PRO A 1 171 ? -19.187 -18.317 25.294 1.00 71.94 171 PRO A N 1
ATOM 1395 C CA . PRO A 1 171 ? -18.044 -19.123 24.873 1.00 71.94 171 PRO A CA 1
ATOM 1396 C C . PRO A 1 171 ? -17.838 -19.067 23.351 1.00 71.94 171 PRO A C 1
ATOM 1398 O O . PRO A 1 171 ? -17.688 -20.094 22.701 1.00 71.94 171 PRO A O 1
ATOM 1401 N N . VAL A 1 172 ? -17.814 -17.872 22.765 1.00 76.12 172 VAL A N 1
ATOM 1402 C CA . VAL A 1 172 ? -17.588 -17.693 21.326 1.00 76.12 172 VAL A CA 1
ATOM 1403 C C . VAL A 1 172 ? -16.088 -17.548 21.060 1.00 76.12 172 VAL A C 1
ATOM 1405 O O . VAL A 1 172 ? -15.369 -16.862 21.790 1.00 76.12 172 VAL A O 1
ATOM 1408 N N . TYR A 1 173 ? -15.585 -18.250 20.047 1.00 73.94 173 TYR A N 1
ATOM 1409 C CA . TYR A 1 173 ? -14.206 -18.138 19.576 1.00 73.94 173 TYR A CA 1
ATOM 1410 C C . TYR A 1 173 ? -14.229 -17.551 18.167 1.00 73.94 173 TYR A C 1
ATOM 1412 O O . TYR A 1 173 ? -14.713 -18.192 17.240 1.00 73.94 173 TYR A O 1
ATOM 1420 N N . LEU A 1 174 ? -13.760 -16.309 18.037 1.00 79.25 174 LEU A N 1
ATOM 1421 C CA . LEU A 1 174 ? -13.704 -15.598 16.762 1.00 79.25 174 LEU A CA 1
ATOM 1422 C C . LEU A 1 174 ? -12.288 -15.669 16.196 1.00 79.25 174 LEU A C 1
ATOM 1424 O O . LEU A 1 174 ? -11.317 -15.276 16.853 1.00 79.25 174 LEU A O 1
ATOM 1428 N N . THR A 1 175 ? -12.203 -16.148 14.963 1.00 82.06 175 THR A N 1
ATOM 1429 C CA . THR A 1 175 ? -11.002 -16.130 14.130 1.00 82.06 175 THR A CA 1
ATOM 1430 C C . THR A 1 175 ? -11.287 -15.326 12.884 1.00 82.06 175 THR A C 1
ATOM 1432 O O . THR A 1 175 ? -12.366 -15.442 12.304 1.00 82.06 175 THR A O 1
ATOM 1435 N N . VAL A 1 176 ? -10.309 -14.534 12.468 1.00 78.25 176 VAL A N 1
ATOM 1436 C CA . VAL A 1 176 ? -10.384 -13.774 11.224 1.00 78.25 176 VAL A CA 1
ATOM 1437 C C . VAL A 1 176 ? -9.413 -14.397 10.248 1.00 78.25 176 VAL A C 1
ATOM 1439 O O . VAL A 1 176 ? -8.285 -14.730 10.613 1.00 78.25 176 VAL A O 1
ATOM 1442 N N . GLN A 1 177 ? -9.897 -14.573 9.029 1.00 81.00 177 GLN A N 1
ATOM 1443 C CA . GLN A 1 177 ? -9.188 -15.212 7.942 1.00 81.00 177 GLN A CA 1
ATOM 1444 C C . GLN A 1 177 ? -9.464 -14.413 6.675 1.00 81.00 177 GLN A C 1
ATOM 1446 O O . GLN A 1 177 ? -10.624 -14.127 6.369 1.00 81.00 177 GLN A O 1
ATOM 1451 N N . GLU A 1 178 ? -8.414 -14.040 5.953 1.00 76.44 178 GLU A N 1
ATOM 1452 C CA . GLU A 1 178 ? -8.578 -13.407 4.647 1.00 76.44 178 GLU A CA 1
ATOM 1453 C C . GLU A 1 178 ? -8.954 -14.465 3.609 1.00 76.44 178 GLU A C 1
ATOM 1455 O O . GLU A 1 178 ? -8.580 -15.639 3.730 1.00 76.44 178 GLU A O 1
ATOM 1460 N N . PHE A 1 179 ? -9.706 -14.053 2.587 1.00 76.94 179 PHE A N 1
ATOM 1461 C CA . PHE A 1 179 ? -9.987 -14.934 1.460 1.00 76.94 179 PHE A CA 1
ATOM 1462 C C . PHE A 1 179 ? -8.686 -15.299 0.739 1.00 76.94 179 PHE A C 1
ATOM 1464 O O . PHE A 1 179 ? -7.814 -14.440 0.598 1.00 76.94 179 PHE A O 1
ATOM 1471 N N . PRO A 1 180 ? -8.552 -16.551 0.267 1.00 80.69 180 PRO A N 1
ATOM 1472 C CA . PRO A 1 180 ? -7.355 -16.964 -0.437 1.00 80.69 180 PRO A CA 1
ATOM 1473 C C . PRO A 1 180 ? -7.183 -16.161 -1.721 1.00 80.69 180 PRO A C 1
ATOM 1475 O O . PRO A 1 180 ? -8.133 -15.992 -2.493 1.00 80.69 180 PRO A O 1
ATOM 1478 N N . TYR A 1 181 ? -5.961 -15.694 -1.958 1.00 78.00 181 TYR A N 1
ATOM 1479 C CA . TYR A 1 181 ? -5.6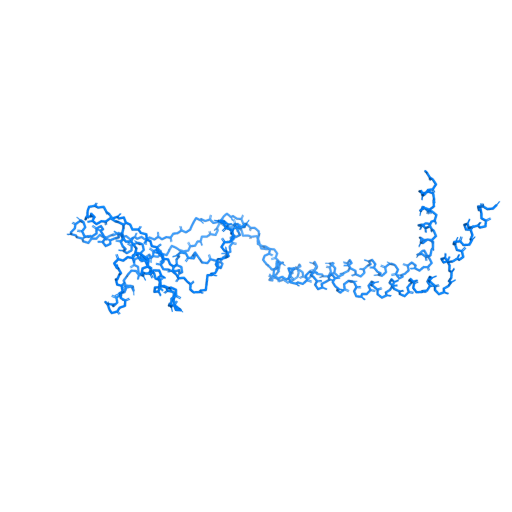37 -14.991 -3.191 1.00 78.00 181 TYR A CA 1
ATOM 1480 C C . TYR A 1 181 ? -5.387 -16.010 -4.315 1.00 78.00 181 TYR A C 1
ATOM 1482 O O . TYR A 1 181 ? -4.711 -17.015 -4.077 1.00 78.00 181 TYR A O 1
ATOM 1490 N N . PRO A 1 182 ? -5.946 -15.816 -5.526 1.00 82.56 182 PRO A N 1
ATOM 1491 C CA . PRO A 1 182 ? -5.783 -16.766 -6.619 1.00 82.56 182 PRO A CA 1
ATOM 1492 C C . PRO A 1 182 ? -4.327 -16.839 -7.109 1.00 82.56 182 PRO A C 1
ATOM 1494 O O . PRO A 1 182 ? -3.557 -15.907 -6.884 1.00 82.56 182 PRO A O 1
ATOM 1497 N N . PRO A 1 183 ? -3.958 -17.906 -7.842 1.00 83.38 183 PRO A N 1
ATOM 1498 C CA . PRO A 1 183 ? -2.631 -18.050 -8.434 1.00 83.38 183 PRO A CA 1
ATOM 1499 C C . PRO A 1 183 ? -2.235 -16.828 -9.268 1.00 83.38 183 PRO A C 1
ATOM 1501 O O . PRO A 1 183 ? -2.983 -16.388 -10.146 1.00 83.38 183 PRO A O 1
ATOM 1504 N N . TYR A 1 184 ? -1.047 -16.285 -9.010 1.00 80.38 184 TYR A N 1
ATOM 1505 C CA . TYR A 1 184 ? -0.577 -15.046 -9.623 1.00 80.38 184 TYR A CA 1
ATOM 1506 C C . TYR A 1 184 ? 0.890 -15.120 -10.017 1.00 80.38 184 TYR A C 1
ATOM 1508 O O . TYR A 1 184 ? 1.659 -15.990 -9.605 1.00 80.38 184 TYR A O 1
ATOM 1516 N N . LYS A 1 185 ? 1.279 -14.179 -10.875 1.00 80.69 185 LYS A N 1
ATOM 1517 C CA . LYS A 1 185 ? 2.658 -14.035 -11.319 1.00 80.69 185 LYS A CA 1
ATOM 1518 C C . LYS A 1 185 ? 3.264 -12.826 -10.627 1.00 80.69 185 LYS A C 1
ATOM 1520 O O . LYS A 1 185 ? 2.858 -11.700 -10.902 1.00 80.69 185 LYS A O 1
ATOM 1525 N N . SER A 1 186 ? 4.226 -13.068 -9.747 1.00 74.81 186 SER A N 1
ATOM 1526 C CA . SER A 1 186 ? 4.950 -12.016 -9.046 1.00 74.81 186 SER A CA 1
ATOM 1527 C C . SER A 1 186 ? 6.188 -11.615 -9.844 1.00 74.81 186 SER A C 1
ATOM 1529 O O . SER A 1 186 ? 7.094 -12.416 -10.083 1.00 74.81 186 SER A O 1
ATOM 1531 N N . ASP A 1 187 ? 6.216 -10.351 -10.265 1.00 75.75 187 ASP A N 1
ATOM 1532 C CA . ASP A 1 187 ? 7.370 -9.691 -10.886 1.00 75.75 187 ASP A CA 1
ATOM 1533 C C . ASP A 1 187 ? 8.021 -8.686 -9.905 1.00 75.75 187 ASP A C 1
ATOM 1535 O O . ASP A 1 187 ? 8.648 -7.709 -10.319 1.00 75.75 187 ASP A O 1
ATOM 1539 N N . ALA A 1 188 ? 7.890 -8.922 -8.591 1.00 69.62 188 ALA A N 1
ATOM 1540 C CA . ALA A 1 188 ? 8.335 -8.008 -7.531 1.00 69.62 188 ALA A CA 1
ATOM 1541 C C . ALA A 1 188 ? 9.808 -7.586 -7.670 1.00 69.62 188 ALA A C 1
ATOM 1543 O O . ALA A 1 188 ? 10.133 -6.406 -7.530 1.00 69.62 188 ALA A O 1
ATOM 1544 N N . GLY A 1 189 ? 10.694 -8.518 -8.027 1.00 69.81 189 GLY A N 1
ATOM 1545 C CA . GLY A 1 189 ? 12.107 -8.208 -8.242 1.00 69.81 189 GLY A CA 1
ATOM 1546 C C . GLY A 1 189 ? 12.357 -7.297 -9.450 1.00 69.81 189 GLY A C 1
ATOM 1547 O O . GLY A 1 189 ? 13.248 -6.448 -9.402 1.00 69.81 189 GLY A O 1
ATOM 1548 N N . LEU A 1 190 ? 11.546 -7.400 -10.514 1.00 68.50 190 LEU A N 1
ATOM 1549 C CA . LEU A 1 190 ? 11.598 -6.435 -11.613 1.00 68.50 190 LEU A CA 1
ATOM 1550 C C . LEU A 1 190 ? 11.138 -5.071 -11.121 1.00 68.50 190 LEU A C 1
ATOM 1552 O O . LEU A 1 190 ? 11.828 -4.100 -11.375 1.00 68.50 190 LEU A O 1
ATOM 1556 N N . ILE A 1 191 ? 10.023 -4.974 -10.401 1.00 70.56 191 ILE A N 1
ATOM 1557 C CA . ILE A 1 191 ? 9.496 -3.679 -9.946 1.00 70.56 191 ILE A CA 1
ATOM 1558 C C . ILE A 1 191 ? 10.512 -2.962 -9.043 1.00 70.56 191 ILE A C 1
ATOM 1560 O O . ILE A 1 191 ? 10.795 -1.785 -9.265 1.00 70.56 191 ILE A O 1
ATOM 1564 N N . GLN A 1 192 ? 11.133 -3.681 -8.102 1.00 69.50 192 GLN A N 1
ATOM 1565 C CA . GLN A 1 192 ? 12.109 -3.123 -7.158 1.00 69.50 192 GLN A CA 1
ATOM 1566 C C . GLN A 1 192 ? 13.365 -2.553 -7.823 1.00 69.50 192 GLN A C 1
ATOM 1568 O O . GLN A 1 192 ? 13.956 -1.612 -7.304 1.00 69.50 192 GLN A O 1
ATOM 1573 N N . ILE A 1 193 ? 13.785 -3.102 -8.963 1.00 71.12 193 ILE A N 1
ATOM 1574 C CA . ILE A 1 193 ? 14.991 -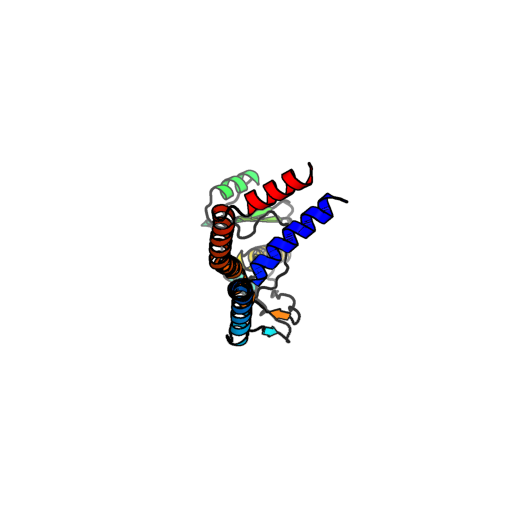2.644 -9.663 1.00 71.12 193 ILE A CA 1
ATOM 1575 C C . ILE A 1 193 ? 14.616 -1.718 -10.813 1.00 71.12 193 ILE A C 1
ATOM 1577 O O . ILE A 1 193 ? 15.206 -0.663 -11.002 1.00 71.12 193 ILE A O 1
ATOM 1581 N N . PHE A 1 194 ? 13.602 -2.062 -11.589 1.00 72.12 194 PHE A N 1
ATOM 1582 C CA . PHE A 1 194 ? 13.241 -1.317 -12.782 1.00 72.12 194 PHE A CA 1
ATOM 1583 C C . PHE A 1 194 ? 12.661 0.056 -12.436 1.00 72.12 194 PHE A C 1
ATOM 1585 O O . PHE A 1 194 ? 13.073 1.028 -13.055 1.00 72.12 194 PHE A O 1
ATOM 1592 N N . MET A 1 195 ? 11.802 0.190 -11.419 1.00 72.38 195 MET A N 1
ATOM 1593 C CA . MET A 1 195 ? 11.237 1.502 -11.063 1.00 72.38 195 MET A CA 1
ATOM 1594 C C . MET A 1 195 ? 12.298 2.543 -10.661 1.00 72.38 195 MET A C 1
ATOM 1596 O O . MET A 1 195 ? 12.307 3.624 -11.252 1.00 72.38 195 MET A O 1
ATOM 1600 N N . PRO A 1 196 ? 13.244 2.257 -9.743 1.00 77.69 196 PRO A N 1
ATOM 1601 C CA . PRO A 1 196 ? 14.272 3.236 -9.393 1.00 77.69 196 PRO A CA 1
ATOM 1602 C C . PRO A 1 196 ? 15.371 3.377 -10.458 1.00 77.69 196 PRO A C 1
ATOM 1604 O O . PRO A 1 196 ? 15.910 4.470 -10.637 1.00 77.69 196 PRO A O 1
ATOM 1607 N N . PHE A 1 197 ? 15.723 2.310 -11.189 1.00 77.94 197 PHE A N 1
ATOM 1608 C CA . PHE A 1 197 ? 16.845 2.356 -12.135 1.00 77.94 197 PHE A CA 1
ATOM 1609 C C . PHE A 1 197 ? 16.461 2.750 -13.567 1.00 77.94 197 PHE A C 1
ATOM 1611 O O . PHE A 1 197 ? 17.346 3.161 -14.315 1.00 77.94 197 PHE A O 1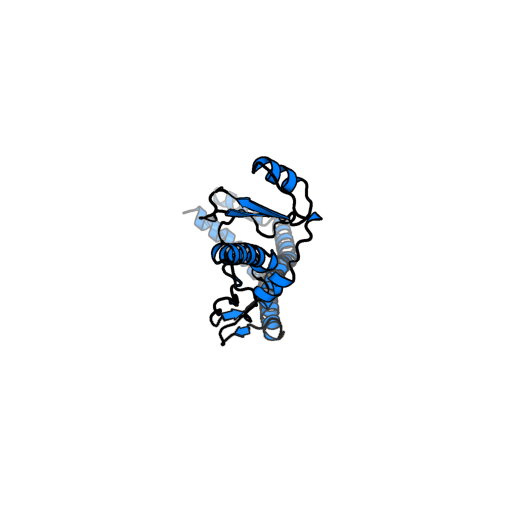
ATOM 1618 N N . LEU A 1 198 ? 15.185 2.706 -13.967 1.00 80.19 198 LEU A N 1
ATOM 1619 C CA . LEU A 1 198 ? 14.764 3.057 -15.333 1.00 80.19 198 LEU A CA 1
ATOM 1620 C C . LEU A 1 198 ? 15.094 4.509 -15.694 1.00 80.19 198 LEU A C 1
ATOM 1622 O O . LEU A 1 198 ? 15.598 4.775 -16.790 1.00 80.19 198 LEU A O 1
ATOM 1626 N N . SER A 1 199 ? 14.883 5.439 -14.760 1.00 82.25 199 SER A N 1
ATOM 1627 C CA . SER A 1 199 ? 15.265 6.844 -14.949 1.00 82.25 199 SER A CA 1
ATOM 1628 C C . SER A 1 199 ? 16.780 6.979 -15.147 1.00 82.25 199 SER A C 1
ATOM 1630 O O . SER A 1 199 ? 17.240 7.588 -16.114 1.00 82.25 199 SER A O 1
ATOM 1632 N N . ASN A 1 200 ? 17.570 6.296 -14.313 1.00 82.75 200 ASN A N 1
ATOM 1633 C CA . ASN A 1 200 ? 19.031 6.320 -14.390 1.00 82.75 200 ASN A CA 1
ATOM 1634 C C . ASN A 1 200 ? 19.554 5.732 -15.708 1.00 82.75 200 ASN A C 1
ATOM 1636 O O . ASN A 1 200 ? 20.405 6.339 -16.352 1.00 82.75 200 ASN A O 1
ATOM 1640 N N . ILE A 1 201 ? 19.016 4.592 -16.151 1.00 80.50 201 ILE A N 1
ATOM 1641 C CA . ILE A 1 201 ? 19.358 3.959 -17.436 1.00 80.50 201 ILE A CA 1
ATOM 1642 C C . ILE A 1 201 ? 19.112 4.924 -18.599 1.00 80.50 201 ILE A C 1
ATOM 1644 O O . ILE A 1 201 ? 19.944 5.059 -19.499 1.00 80.50 201 ILE A O 1
ATOM 1648 N N . THR A 1 202 ? 17.985 5.631 -18.557 1.00 80.00 202 THR A N 1
ATOM 1649 C CA . THR A 1 202 ? 17.609 6.604 -19.583 1.00 80.00 202 THR A CA 1
ATOM 1650 C C . THR A 1 202 ? 18.580 7.788 -19.596 1.00 80.00 202 THR A C 1
ATOM 1652 O O . THR A 1 202 ? 19.079 8.169 -20.656 1.00 80.00 202 THR A O 1
ATOM 1655 N N . ILE A 1 203 ? 18.936 8.322 -18.425 1.00 85.19 203 ILE A N 1
ATOM 1656 C CA . ILE A 1 203 ? 19.915 9.412 -18.291 1.00 85.19 203 ILE A CA 1
ATOM 1657 C C . ILE A 1 203 ? 21.301 8.975 -18.790 1.00 85.19 203 ILE A C 1
ATOM 1659 O O . ILE A 1 203 ? 21.926 9.701 -19.565 1.00 85.19 203 ILE A O 1
ATOM 1663 N N . PHE A 1 204 ? 21.762 7.773 -18.430 1.00 80.88 204 PHE A N 1
ATOM 1664 C CA . PHE A 1 204 ? 23.022 7.219 -18.935 1.00 80.88 204 PHE A CA 1
ATOM 1665 C C . PHE A 1 204 ? 22.995 6.973 -20.446 1.00 80.88 204 PHE A C 1
ATOM 1667 O O . PHE A 1 204 ? 24.019 7.116 -21.101 1.00 80.88 204 PHE A O 1
ATOM 1674 N N . SER A 1 205 ? 21.845 6.666 -21.045 1.00 79.31 205 SER A N 1
ATOM 1675 C CA . SER A 1 205 ? 21.744 6.620 -22.506 1.00 79.31 205 SER A CA 1
ATOM 1676 C C . SER A 1 205 ? 21.925 8.009 -23.131 1.00 79.31 205 SER A C 1
ATOM 1678 O O . SER A 1 205 ? 22.585 8.150 -24.162 1.00 79.31 205 SER A O 1
ATOM 1680 N N . PHE A 1 206 ? 21.351 9.052 -22.524 1.00 81.38 206 PHE A N 1
ATOM 1681 C CA . PHE A 1 206 ? 21.433 10.415 -23.050 1.00 81.38 206 PHE A CA 1
ATOM 1682 C C . PHE A 1 206 ? 22.789 11.086 -22.812 1.00 81.38 206 PHE A C 1
ATOM 1684 O O . PHE A 1 206 ? 23.181 11.928 -23.619 1.00 81.38 206 PHE A O 1
ATOM 1691 N N . ILE A 1 207 ? 23.542 10.696 -21.778 1.00 84.00 207 ILE A N 1
ATOM 1692 C CA . ILE A 1 207 ? 24.861 11.285 -21.493 1.00 84.00 207 ILE A CA 1
ATOM 1693 C C . ILE A 1 207 ? 25.871 11.042 -22.621 1.00 84.00 207 ILE A C 1
ATOM 1695 O O . ILE A 1 207 ? 26.723 11.889 -22.863 1.00 84.00 207 ILE A O 1
ATOM 1699 N N . PHE A 1 208 ? 25.754 9.926 -23.345 1.00 74.44 208 PHE A N 1
ATOM 1700 C CA . PHE A 1 208 ? 26.604 9.628 -24.500 1.00 74.44 208 PHE A CA 1
ATOM 1701 C C . PHE A 1 208 ? 26.037 10.206 -25.800 1.00 74.44 208 PHE A C 1
ATOM 1703 O O . PHE A 1 208 ? 26.791 10.632 -26.674 1.00 74.44 208 PHE A O 1
ATOM 1710 N N . LEU A 1 209 ? 24.709 10.277 -25.917 1.00 78.19 209 LEU A N 1
ATOM 1711 C CA . LEU A 1 209 ? 24.027 10.758 -27.117 1.00 78.19 209 LEU A CA 1
ATOM 1712 C C . LEU A 1 209 ? 24.079 12.291 -27.248 1.00 78.19 209 LEU A C 1
ATOM 1714 O O . LEU A 1 209 ? 24.345 12.811 -28.331 1.00 78.19 209 LEU A O 1
ATOM 1718 N N . CYS A 1 210 ? 23.877 13.036 -26.159 1.00 82.94 210 CYS A N 1
ATOM 1719 C CA . CYS A 1 210 ? 23.818 14.500 -26.188 1.00 82.94 210 CYS A CA 1
ATOM 1720 C C . CYS A 1 210 ? 25.141 15.162 -26.629 1.00 82.94 210 CYS A C 1
ATOM 1722 O O . CYS A 1 210 ? 25.098 15.985 -27.545 1.00 82.94 210 CYS A O 1
ATOM 1724 N N . PRO A 1 211 ? 26.323 14.815 -26.078 1.00 83.50 211 PRO A N 1
ATOM 1725 C CA . PRO A 1 211 ? 27.593 15.391 -26.524 1.00 83.50 211 PRO A CA 1
ATOM 1726 C C . PRO A 1 211 ? 27.918 15.053 -27.980 1.00 83.50 211 PRO A C 1
ATOM 1728 O O . PRO A 1 211 ? 28.389 15.921 -28.715 1.00 83.50 211 PRO A O 1
ATOM 1731 N N . ALA A 1 212 ? 27.610 13.829 -28.423 1.00 76.81 212 ALA A N 1
ATOM 1732 C CA . ALA A 1 212 ? 27.817 13.410 -29.806 1.00 76.81 212 ALA A CA 1
ATOM 1733 C C . ALA A 1 212 ? 26.940 14.213 -30.785 1.00 76.81 212 ALA A C 1
ATOM 1735 O O . ALA A 1 212 ? 27.419 14.664 -31.830 1.00 76.81 212 ALA A O 1
ATOM 1736 N N . LEU A 1 213 ? 25.678 14.483 -30.426 1.00 78.88 213 LEU A N 1
ATOM 1737 C CA . LEU A 1 213 ? 24.810 15.373 -31.200 1.00 78.88 213 LEU A CA 1
ATOM 1738 C C . LEU A 1 213 ? 25.300 16.825 -31.189 1.00 78.88 213 LEU A C 1
ATOM 1740 O O . LEU A 1 213 ? 25.296 17.471 -32.237 1.00 78.88 213 LEU A O 1
ATOM 1744 N N . ILE A 1 214 ? 25.738 17.343 -30.038 1.00 82.19 214 ILE A N 1
ATOM 1745 C CA . ILE A 1 214 ? 26.219 18.725 -29.915 1.00 82.19 214 ILE A CA 1
ATOM 1746 C C . ILE A 1 214 ? 27.486 18.932 -30.742 1.00 82.19 214 ILE A C 1
ATOM 1748 O O . ILE A 1 214 ? 27.527 19.878 -31.526 1.00 82.19 214 ILE A O 1
ATOM 1752 N N . MET A 1 215 ? 28.485 18.049 -30.633 1.00 78.56 215 MET A N 1
ATOM 1753 C CA . MET A 1 215 ? 29.705 18.132 -31.446 1.00 78.56 215 MET A CA 1
ATOM 1754 C C . MET A 1 215 ? 29.375 18.165 -32.938 1.00 78.56 215 MET A C 1
ATOM 1756 O O . MET A 1 215 ? 29.893 19.015 -33.658 1.00 78.56 215 MET A O 1
ATOM 1760 N N . ARG A 1 216 ? 28.439 17.325 -33.391 1.00 73.25 216 ARG A N 1
ATOM 1761 C CA . ARG A 1 216 ? 27.986 17.329 -34.789 1.00 73.25 216 ARG A CA 1
ATOM 1762 C C . ARG A 1 216 ? 27.279 18.622 -35.184 1.00 73.25 216 ARG A C 1
ATOM 1764 O O . ARG A 1 216 ? 27.533 19.143 -36.264 1.00 73.25 216 ARG A O 1
ATOM 1771 N N . ILE A 1 217 ? 26.396 19.156 -34.338 1.00 77.38 217 ILE A N 1
ATOM 1772 C CA . ILE A 1 217 ? 25.721 20.437 -34.608 1.00 77.38 217 ILE A CA 1
ATOM 1773 C C . ILE A 1 217 ? 26.746 21.574 -34.679 1.00 77.38 217 ILE A C 1
ATOM 1775 O O . ILE A 1 217 ? 26.607 22.476 -35.505 1.00 77.38 217 ILE A O 1
ATOM 1779 N N . VAL A 1 218 ? 27.766 21.546 -33.822 1.00 80.31 218 VAL A N 1
ATOM 1780 C CA . VAL A 1 218 ? 28.850 22.531 -33.823 1.00 80.31 218 VAL A CA 1
ATOM 1781 C C . VAL A 1 218 ? 29.694 22.400 -35.087 1.00 80.31 218 VAL A C 1
ATOM 1783 O O . VAL A 1 218 ? 29.957 23.420 -35.710 1.00 80.31 218 VAL A O 1
ATOM 1786 N N . GLU A 1 219 ? 30.037 21.187 -35.523 1.00 73.25 219 GLU A N 1
ATOM 1787 C CA . GLU A 1 219 ? 30.757 20.931 -36.780 1.00 73.25 219 GLU A CA 1
ATOM 1788 C C . GLU A 1 219 ? 29.943 21.371 -38.012 1.00 73.25 219 GLU A C 1
ATOM 1790 O O . GLU A 1 219 ? 30.457 21.994 -38.943 1.00 73.25 219 GLU A O 1
ATOM 1795 N N . GLU A 1 220 ? 28.631 21.131 -38.007 1.00 70.81 220 GLU A N 1
ATOM 1796 C CA . GLU A 1 220 ? 27.719 21.615 -39.047 1.00 70.81 220 GLU A CA 1
ATOM 1797 C C . GLU A 1 220 ? 27.664 23.154 -39.075 1.00 70.81 220 GLU A C 1
ATOM 1799 O O . GLU A 1 220 ? 27.678 23.771 -40.144 1.00 70.81 220 GLU A O 1
ATOM 1804 N N . LYS A 1 221 ? 27.615 23.796 -37.899 1.00 71.31 221 LYS A N 1
ATOM 1805 C CA . LYS A 1 221 ? 27.599 25.260 -37.783 1.00 71.31 221 LYS A CA 1
ATOM 1806 C C . LYS A 1 221 ? 28.944 25.888 -38.155 1.00 71.31 221 LYS A C 1
ATOM 1808 O O . LYS A 1 221 ? 28.937 26.899 -38.853 1.00 71.31 221 LYS A O 1
ATOM 1813 N N . SER A 1 222 ? 30.066 25.311 -37.726 1.00 70.44 222 SER A N 1
ATOM 1814 C CA . SER A 1 222 ? 31.414 25.833 -37.984 1.00 70.44 222 SER A CA 1
ATOM 1815 C C . SER A 1 222 ? 31.831 25.659 -39.443 1.00 70.44 222 SER A C 1
ATOM 1817 O O . SER A 1 222 ? 32.448 26.553 -40.011 1.00 70.44 222 SER A O 1
ATOM 1819 N N . SER A 1 223 ? 31.411 24.569 -40.093 1.00 66.06 223 SER A N 1
ATOM 1820 C CA . SER A 1 223 ? 31.625 24.346 -41.530 1.00 66.06 223 SER A CA 1
ATOM 1821 C C . SER A 1 223 ? 30.795 25.267 -42.435 1.00 66.06 223 SER A C 1
ATOM 1823 O O . SER A 1 223 ? 30.942 25.225 -43.655 1.00 66.06 223 SER A O 1
ATOM 1825 N N . GLY A 1 224 ? 29.882 26.076 -41.881 1.00 60.94 224 GLY A N 1
ATOM 1826 C CA . GLY A 1 224 ? 29.048 27.000 -42.653 1.00 60.94 224 GLY A CA 1
ATOM 1827 C C . GLY A 1 224 ? 28.094 26.312 -43.641 1.00 60.94 224 GLY A C 1
ATOM 1828 O O . GLY A 1 224 ? 27.460 26.980 -44.459 1.00 60.94 224 GLY A O 1
ATOM 1829 N N . THR A 1 225 ? 27.939 24.987 -43.575 1.00 60.16 225 THR A N 1
ATOM 1830 C CA . THR A 1 225 ? 27.125 24.186 -44.512 1.00 60.16 225 THR A CA 1
ATOM 1831 C C . THR A 1 225 ? 25.644 24.575 -44.488 1.00 60.16 225 THR A C 1
ATOM 1833 O O . THR A 1 225 ? 24.959 24.552 -45.521 1.00 60.16 225 THR A O 1
ATOM 1836 N N . ARG A 1 226 ? 25.156 25.028 -43.328 1.00 56.84 226 ARG A N 1
ATOM 1837 C CA . ARG A 1 226 ? 23.804 25.573 -43.149 1.00 56.84 226 ARG A CA 1
ATOM 1838 C C . ARG A 1 226 ? 23.623 26.935 -43.841 1.00 56.84 226 ARG A C 1
ATOM 1840 O O . ARG A 1 226 ? 22.560 27.191 -44.406 1.00 56.84 226 ARG A O 1
ATOM 1847 N N . VAL A 1 227 ? 24.662 27.777 -43.855 1.00 55.97 227 VAL A N 1
ATOM 1848 C CA . VAL A 1 227 ? 24.686 29.077 -44.556 1.00 55.97 227 VAL A CA 1
ATOM 1849 C C . VAL A 1 227 ? 24.820 28.867 -46.063 1.00 55.97 227 VAL A C 1
ATOM 1851 O O . VAL A 1 227 ? 24.008 29.397 -46.810 1.00 55.97 227 VAL A O 1
ATOM 1854 N N . SER A 1 228 ? 25.738 28.002 -46.508 1.00 49.62 228 SER A N 1
ATOM 1855 C CA . SER A 1 228 ? 25.864 27.617 -47.923 1.00 49.62 228 SER A CA 1
ATOM 1856 C C . SER A 1 228 ? 24.564 27.036 -48.478 1.00 49.62 228 SER A C 1
ATOM 1858 O O . SER A 1 228 ? 24.166 27.364 -49.589 1.00 49.62 228 SER A O 1
ATOM 1860 N N . SER A 1 229 ? 23.841 26.225 -47.697 1.00 57.28 229 SER A N 1
ATOM 1861 C CA . SER A 1 229 ? 22.532 25.725 -48.125 1.00 57.28 229 SER A CA 1
ATOM 1862 C C . SER A 1 229 ? 21.514 26.855 -48.271 1.00 57.28 229 SER A C 1
ATOM 1864 O O . SER A 1 229 ? 20.861 26.906 -49.305 1.00 57.28 229 SER A O 1
ATOM 1866 N N . LYS A 1 230 ? 21.412 27.784 -47.305 1.00 57.34 230 LYS A N 1
ATOM 1867 C CA . LYS A 1 230 ? 20.549 28.977 -47.421 1.00 57.34 230 LYS A CA 1
ATOM 1868 C C . LYS A 1 230 ? 20.917 29.854 -48.626 1.00 57.34 230 LYS A C 1
ATOM 1870 O O . LYS A 1 230 ? 20.015 30.258 -49.345 1.00 57.34 230 LYS A O 1
ATOM 1875 N N . ILE A 1 231 ? 22.204 30.097 -48.882 1.00 56.97 231 ILE A N 1
ATOM 1876 C CA . ILE A 1 231 ? 22.685 30.888 -50.030 1.00 56.97 231 ILE A CA 1
ATOM 1877 C C . ILE A 1 231 ? 22.312 30.214 -51.357 1.00 56.97 231 ILE A C 1
ATOM 1879 O O . ILE A 1 231 ? 21.792 30.877 -52.245 1.00 56.97 231 ILE A O 1
ATOM 1883 N N . ILE A 1 232 ? 22.486 28.892 -51.477 1.00 56.56 232 ILE A N 1
ATOM 1884 C CA . ILE A 1 232 ? 22.053 28.132 -52.664 1.00 56.56 232 ILE A CA 1
ATOM 1885 C C . ILE A 1 232 ? 20.538 28.255 -52.891 1.00 56.56 232 ILE A C 1
ATOM 1887 O O . ILE A 1 232 ? 20.098 28.222 -54.036 1.00 56.56 232 ILE A O 1
ATOM 1891 N N . PHE A 1 233 ? 19.734 28.393 -51.831 1.00 54.19 233 PHE A N 1
ATOM 1892 C CA . PHE A 1 233 ? 18.297 28.638 -51.971 1.00 54.19 233 PHE A CA 1
ATOM 1893 C C . PHE A 1 233 ? 18.005 30.061 -52.477 1.00 54.19 233 PHE A C 1
ATOM 1895 O O . PHE A 1 233 ? 17.264 30.186 -53.441 1.00 54.19 233 PHE A O 1
ATOM 1902 N N . TYR A 1 234 ? 18.658 31.098 -51.938 1.00 52.91 234 TYR A N 1
ATOM 1903 C CA . TYR A 1 234 ? 18.505 32.480 -52.433 1.00 52.91 234 TYR A CA 1
ATOM 1904 C C . TYR A 1 234 ? 18.958 32.666 -53.890 1.00 52.91 234 TYR A C 1
ATOM 1906 O O . TYR A 1 234 ? 18.347 33.429 -54.624 1.00 52.91 234 TYR A O 1
ATOM 1914 N N . VAL A 1 235 ? 20.002 31.955 -54.326 1.00 53.53 235 VAL A N 1
ATOM 1915 C CA . VAL A 1 235 ? 20.512 32.015 -55.711 1.00 53.53 235 VAL A CA 1
ATOM 1916 C C . VAL A 1 235 ? 19.608 31.268 -56.701 1.00 53.53 235 VAL A C 1
ATOM 1918 O O . VAL A 1 235 ? 19.703 31.494 -57.899 1.00 53.53 235 VAL A O 1
ATOM 1921 N N . LYS A 1 236 ? 18.737 30.371 -56.226 1.00 49.88 236 LYS A N 1
ATOM 1922 C CA . LYS A 1 236 ? 17.820 29.594 -57.075 1.00 49.88 236 LYS A CA 1
ATOM 1923 C C . LYS A 1 236 ? 16.435 30.238 -57.226 1.00 49.88 236 LYS A C 1
ATOM 1925 O O . LYS A 1 236 ? 15.649 29.758 -58.037 1.00 49.88 236 LYS A O 1
ATOM 1930 N N . ASP A 1 237 ? 16.163 31.277 -56.435 1.00 45.94 237 ASP A N 1
ATOM 1931 C CA . ASP A 1 237 ? 14.937 32.083 -56.459 1.00 45.94 237 ASP A CA 1
ATOM 1932 C C . ASP A 1 237 ? 15.130 33.439 -57.197 1.00 45.94 237 ASP A C 1
ATOM 1934 O O . ASP A 1 237 ? 14.204 34.250 -57.227 1.00 45.94 237 ASP A O 1
ATOM 1938 N N . ILE A 1 238 ? 16.309 33.675 -57.802 1.00 45.41 238 ILE A N 1
ATOM 1939 C CA . ILE A 1 238 ? 16.596 34.714 -58.820 1.00 45.41 238 ILE A CA 1
ATOM 1940 C C . ILE A 1 238 ? 16.640 34.030 -60.187 1.00 45.41 238 ILE A C 1
ATOM 1942 O O . ILE A 1 238 ? 16.078 34.600 -61.147 1.00 45.41 238 ILE A O 1
#

Organism: NCBI:txid559131

InterPro domains:
  IPR026082 ABC transporter A [PTHR19229] (11-227)

pLDDT: mean 72.75, std 11.47, range [45.41, 90.38]

Sequence (238 aa):
MAYLKQLRLVLWKNALIRKRHWVLTLFEILLPIILFVLVSYSRSKISGIAKQEILDPTYTEPTALRGLQRKLQFTSNVIISFNSEGDLLKEFSKVNQSVIGIIFKTNDTKKLDYDIRLYDPFPRTESDDLFLPDLQYSDTVQNSYFQSGFLTVQTALDLSYIEMMKNGTVPVYLTVQEFPYPPYKSDAGLIQIFMPFLSNITIFSFIFLCPALIMRIVEEKSSGTRVSSKIIFYVKDI

Radius of gyration: 34.22 Å; chains: 1; bounding box: 63×57×94 Å

Foldseek 3Di:
DVVVVVVVVVVVVVVVVCVVVVVLVVCLVVVLVVLVVVVVVVLVPPPLQDKDWQQDWDWDDWDWLVVVLVVPPPDPVPDDDDPDPVVVVVVLVVDQAWDKDKAFDDPDLVDGDIDIDIDHNDPPDDPPDPDDPDPPDDPPPDPVCVVSCVVSVVVSVVLVSVCVVVVHHDPDIDIDIDDTHHTDIDSPSCCVCCVVCVVVSVVVSVVSVVVVVVVVVVVCVVVCVVVVVVVVVVVVVD

Secondary structure (DSSP, 8-state):
-HHHHHHHHHHHHHHHHHHHTHHHHHHHHHHHHHHHHHHHHHHHH-TTTSPEEE-SPB-PPPEEHHHHHTT----GGG----SSHHHHHHHHTT--S-EEEEEE----TT---EEEEEE-SS--S-TT-SS-S-----TT---HHHHTSHHHHHHHHHHHHHHHHHTS------EE-PPPBPPEEE-HHHHHHHHHHHHHHHHHHHHHHHHHHHHHHHHHHHTTHHHHHHHHHHHH--